Protein 3IDF (pdb70)

Radius of gyration: 21.39 Å; Cα contacts (8 Å, |Δi|>4): 504; chains: 2; bounding box: 45×53×60 Å

Structure (mmCIF, N/CA/C/O backbone):
data_3IDF
#
_entry.id   3IDF
#
_cell.length_a   89.768
_cell.length_b   89.768
_cell.length_c   127.286
_cell.angle_alpha   90.000
_cell.angle_beta   90.000
_cell.angle_gamma   120.000
#
_symmetry.space_group_name_H-M   'H 3'
#
loop_
_entity.id
_entity.type
_entity.pdbx_description
1 polymer 'USP-like protein'
2 non-polymer 'SULFATE ION'
3 water water
#
loop_
_atom_site.group_PDB
_atom_site.id
_atom_site.type_symbol
_atom_site.label_atom_id
_atom_site.label_alt_id
_atom_site.label_comp_id
_atom_site.label_asym_id
_atom_site.label_entity_id
_atom_site.label_seq_id
_atom_site.pdbx_PDB_ins_code
_atom_site.Cartn_x
_atom_site.Cartn_y
_atom_site.Cartn_z
_atom_site.occupancy
_atom_site.B_iso_or_equiv
_atom_site.auth_seq_id
_atom_site.auth_comp_id
_atom_site.auth_asym_id
_atom_site.auth_atom_id
_atom_site.pdbx_PDB_model_num
ATOM 1 N N . MET A 1 1 ? 12.009 27.651 60.199 1.00 20.65 1 MET A N 1
ATOM 2 C CA . MET A 1 1 ? 10.954 27.404 59.167 1.00 21.06 1 MET A CA 1
ATOM 3 C C . MET A 1 1 ? 9.636 26.928 59.786 1.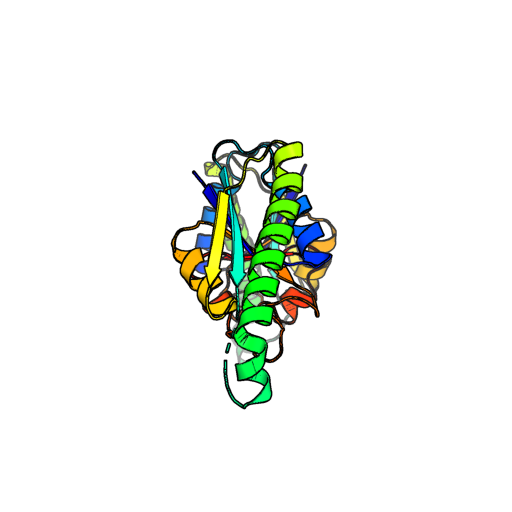00 20.62 1 MET A C 1
ATOM 4 O O . MET A 1 1 ? 9.607 25.944 60.531 1.00 21.01 1 MET A O 1
ATOM 9 N N . LYS A 1 2 ? 8.551 27.637 59.481 1.00 19.90 2 LYS A N 1
ATOM 10 C CA . LYS A 1 2 ? 7.217 27.213 59.902 1.00 19.57 2 LYS A CA 1
ATOM 11 C C . LYS A 1 2 ? 6.544 26.354 58.823 1.00 18.53 2 LYS A C 1
ATOM 12 O O . LYS A 1 2 ? 6.394 26.771 57.670 1.00 18.80 2 LYS A O 1
ATOM 18 N N . LYS A 1 3 ? 6.172 25.140 59.208 1.00 16.91 3 LYS A N 1
ATOM 19 C CA . LYS A 1 3 ? 5.716 24.131 58.257 1.00 16.24 3 LYS A CA 1
ATOM 20 C C . LYS A 1 3 ? 4.193 24.099 58.157 1.00 15.60 3 LYS A C 1
ATOM 21 O O . LYS A 1 3 ? 3.498 23.749 59.114 1.00 15.49 3 LYS A O 1
ATOM 27 N N . LEU A 1 4 ? 3.693 24.468 56.991 1.00 14.72 4 LEU A N 1
ATOM 28 C CA . LEU A 1 4 ? 2.268 24.421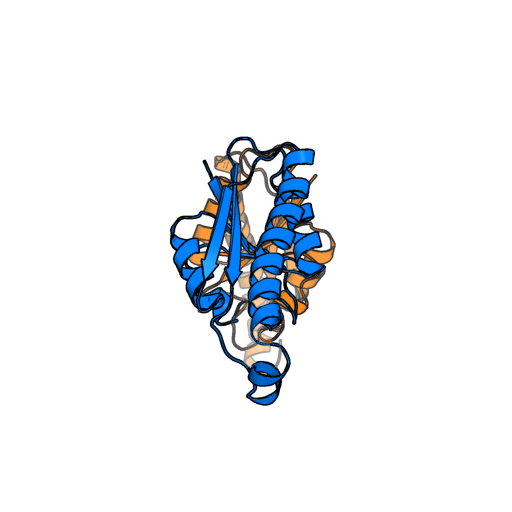 56.722 1.00 14.90 4 LEU A CA 1
ATOM 29 C C . LEU A 1 4 ? 1.874 23.124 56.036 1.00 14.01 4 LEU A C 1
ATOM 30 O O . LEU A 1 4 ? 2.520 22.690 55.074 1.00 13.55 4 LEU A O 1
ATOM 35 N N . LEU A 1 5 ? 0.811 22.509 56.545 1.00 13.54 5 LEU A N 1
ATOM 36 C CA . LEU A 1 5 ? 0.232 21.326 55.896 1.00 12.73 5 LEU A CA 1
ATOM 37 C C . LEU A 1 5 ? -1.178 21.643 55.412 1.00 11.88 5 LEU A C 1
ATOM 38 O O . LEU A 1 5 ? -2.030 22.045 56.204 1.00 12.23 5 LEU A O 1
ATOM 43 N N . PHE A 1 6 ? -1.419 21.442 54.121 1.00 9.85 6 PHE A N 1
ATOM 44 C CA . PHE A 1 6 ? -2.662 21.828 53.492 1.00 8.94 6 PHE A CA 1
ATOM 45 C C . PHE A 1 6 ? -3.290 20.569 52.882 1.00 8.60 6 PHE A C 1
ATOM 46 O O . PHE A 1 6 ? -2.767 19.994 51.921 1.00 7.96 6 PHE A O 1
ATOM 54 N N . ALA A 1 7 ? -4.399 20.121 53.466 1.00 8.41 7 ALA A N 1
ATOM 55 C CA . ALA A 1 7 ? -5.103 18.956 52.949 1.00 8.71 7 ALA A CA 1
ATOM 56 C C . ALA A 1 7 ? -5.967 19.381 51.765 1.00 9.56 7 ALA A C 1
ATOM 57 O O . ALA A 1 7 ? -6.877 20.195 51.908 1.00 9.45 7 ALA A O 1
ATOM 59 N N . ILE A 1 8 ? -5.659 18.841 50.595 1.00 9.79 8 ILE A N 1
ATOM 60 C CA . ILE A 1 8 ? -6.334 19.259 49.360 1.00 10.43 8 ILE A CA 1
ATOM 61 C C . ILE A 1 8 ? -7.445 18.284 48.969 1.00 10.94 8 ILE A C 1
ATOM 62 O O . ILE A 1 8 ? -7.324 17.078 49.166 1.00 10.31 8 ILE A O 1
ATOM 67 N N . ASP A 1 9 ? -8.549 18.832 48.479 1.00 11.64 9 ASP A N 1
ATOM 68 C CA . ASP A 1 9 ? -9.705 18.054 48.028 1.00 12.94 9 ASP A CA 1
ATOM 69 C C . ASP A 1 9 ? -10.195 18.704 46.737 1.00 12.94 9 ASP A C 1
ATOM 70 O O . ASP A 1 9 ? -9.731 19.781 46.346 1.00 13.01 9 ASP A O 1
ATOM 75 N N . ASP A 1 10 ? -11.161 18.062 46.104 1.00 12.67 10 ASP A N 1
ATOM 76 C CA . ASP A 1 10 ? -11.804 18.606 44.932 1.00 13.67 10 ASP A CA 1
ATOM 77 C C . ASP A 1 10 ? -13.040 19.449 45.300 1.00 13.57 10 ASP A C 1
ATOM 78 O O . ASP A 1 10 ? -14.147 19.151 44.868 1.00 13.83 10 ASP A O 1
ATOM 83 N N . THR A 1 11 ? -12.852 20.492 46.105 1.00 14.05 11 THR A N 1
ATOM 84 C CA . THR A 1 11 ? -13.978 21.331 46.548 1.00 14.57 11 THR A CA 1
ATOM 85 C C . THR A 1 11 ? -13.664 22.797 46.270 1.00 15.19 11 THR A C 1
ATOM 86 O O . THR A 1 11 ? -12.488 23.173 46.175 1.00 15.56 11 THR A O 1
ATOM 90 N N . GLU A 1 12 ? -14.700 23.628 46.147 1.00 15.57 12 GLU A N 1
ATOM 91 C CA . GLU A 1 12 ? -14.493 25.076 46.029 1.00 15.86 12 GLU A CA 1
ATOM 92 C C . GLU A 1 12 ? -13.933 25.633 47.331 1.00 16.13 12 GLU A C 1
ATOM 93 O O . GLU A 1 12 ? -13.127 26.564 47.311 1.00 16.85 12 GLU A O 1
ATOM 99 N N . ALA A 1 13 ? -14.325 25.038 48.457 1.00 15.68 13 ALA A N 1
ATOM 100 C CA . ALA A 1 13 ? -13.770 25.434 49.759 1.00 16.03 13 ALA A CA 1
ATOM 101 C C . ALA A 1 13 ? -12.241 25.296 49.815 1.00 15.68 13 ALA A C 1
ATOM 102 O O . ALA A 1 13 ? -11.535 26.142 50.402 1.00 15.63 13 ALA A O 1
ATOM 104 N N . CYS A 1 14 ? -11.727 24.220 49.214 1.00 15.92 14 CYS A N 1
ATOM 105 C CA . CYS A 1 14 ? -10.289 24.018 49.127 1.00 15.99 14 CYS A CA 1
ATOM 106 C C . CYS A 1 14 ? -9.647 25.072 48.220 1.00 15.42 14 CYS A C 1
ATOM 107 O O . CYS A 1 14 ? -8.573 25.567 48.528 1.00 15.08 14 CYS A O 1
ATOM 110 N N . GLU A 1 15 ? -10.304 25.419 47.110 1.00 15.05 15 GLU A N 1
ATOM 111 C CA . GLU A 1 15 ? -9.813 26.509 46.248 1.00 15.46 15 GLU A CA 1
ATOM 112 C C . GLU A 1 15 ? -9.691 27.819 47.040 1.00 15.63 15 GLU A C 1
ATOM 113 O O . GLU A 1 15 ? -8.676 28.509 46.946 1.00 15.66 15 GLU A O 1
ATOM 119 N N . ARG A 1 16 ? -10.703 28.119 47.859 1.00 15.61 16 ARG A N 1
ATOM 120 C CA . ARG A 1 16 ? -10.684 29.301 48.740 1.00 16.01 16 ARG A CA 1
ATOM 121 C C . ARG A 1 16 ? -9.571 29.241 49.776 1.00 15.56 16 ARG A C 1
ATOM 122 O O . ARG A 1 16 ? -8.897 30.232 50.020 1.00 15.30 16 ARG A O 1
ATOM 130 N N . ALA A 1 17 ? -9.385 28.070 50.379 1.00 15.92 17 ALA A N 1
ATOM 131 C CA . ALA A 1 17 ? -8.282 27.846 51.298 1.00 15.82 17 ALA A CA 1
ATOM 132 C C . ALA A 1 17 ? -6.900 28.091 50.665 1.00 15.98 17 ALA A C 1
ATOM 133 O O . ALA A 1 17 ? -6.025 28.714 51.299 1.00 15.85 17 ALA A O 1
ATOM 135 N N . ALA A 1 18 ? -6.695 27.607 49.436 1.00 15.39 18 ALA A N 1
ATOM 136 C CA . ALA A 1 18 ? -5.418 27.813 48.742 1.00 15.17 18 ALA A CA 1
ATOM 137 C C . ALA A 1 18 ? -5.097 29.312 48.556 1.00 15.02 18 ALA A C 1
ATOM 138 O O . ALA A 1 18 ? -3.964 29.755 48.790 1.00 14.79 18 ALA A O 1
ATOM 140 N N . GLN A 1 19 ? -6.097 30.074 48.128 1.00 14.90 19 GLN A N 1
ATOM 141 C CA . GLN A 1 19 ? -5.944 31.517 47.914 1.00 14.82 19 GLN A CA 1
ATOM 142 C C . GLN A 1 19 ? -5.719 32.219 49.269 1.00 14.96 19 GLN A C 1
ATOM 143 O O . GLN A 1 19 ? -4.910 33.139 49.384 1.00 15.74 19 GLN A O 1
ATOM 149 N N . TYR A 1 20 ? -6.413 31.762 50.300 1.00 14.13 20 TYR A N 1
ATOM 150 C CA . TYR A 1 20 ? -6.258 32.343 51.630 1.00 13.43 20 TYR A CA 1
ATOM 151 C C . TYR A 1 20 ? -4.842 32.132 52.162 1.00 13.13 20 TYR A C 1
ATOM 152 O O . TYR A 1 20 ? -4.266 33.032 52.808 1.00 12.29 20 TYR A O 1
ATOM 161 N N . ILE A 1 21 ? -4.292 30.939 51.909 1.00 11.49 21 ILE A N 1
ATOM 162 C CA . ILE A 1 21 ? -2.916 30.647 52.279 1.00 10.64 21 ILE A CA 1
ATOM 163 C C . ILE A 1 21 ? -1.977 31.638 51.628 1.00 10.88 21 ILE A C 1
ATOM 164 O O . ILE A 1 21 ? -1.096 32.178 52.292 1.00 10.59 21 ILE A O 1
ATOM 169 N N . LEU A 1 22 ? -2.172 31.882 50.328 1.00 11.25 22 LEU A N 1
ATOM 170 C CA . LEU A 1 22 ? -1.369 32.854 49.600 1.00 12.10 22 LEU A CA 1
ATOM 171 C C . LEU A 1 22 ? -1.494 34.244 50.215 1.00 12.27 22 LEU A C 1
ATOM 172 O O . LEU A 1 22 ? -0.497 34.926 50.397 1.00 12.49 22 LEU A O 1
ATOM 177 N N . ASP A 1 23 ? -2.726 34.652 50.521 1.00 12.62 23 ASP A N 1
ATOM 178 C CA . ASP A 1 23 ? -3.014 35.985 51.072 1.00 12.99 23 ASP A CA 1
ATOM 179 C C . ASP A 1 23 ? -2.392 36.181 52.452 1.00 12.96 23 ASP A C 1
ATOM 180 O O . ASP A 1 23 ? -1.889 37.261 52.768 1.00 12.64 23 ASP A O 1
ATOM 185 N N . MET A 1 24 ? -2.407 35.129 53.264 1.00 12.60 24 MET A N 1
ATOM 186 C CA . MET A 1 24 ? -1.943 35.238 54.651 1.00 12.95 24 MET A CA 1
ATOM 187 C C . MET A 1 24 ? -0.465 34.875 54.849 1.00 13.12 24 MET A C 1
ATOM 188 O O . MET A 1 24 ? 0.213 35.444 55.712 1.00 13.17 24 MET A O 1
ATOM 193 N N . PHE A 1 25 ? 0.040 33.941 54.054 1.00 12.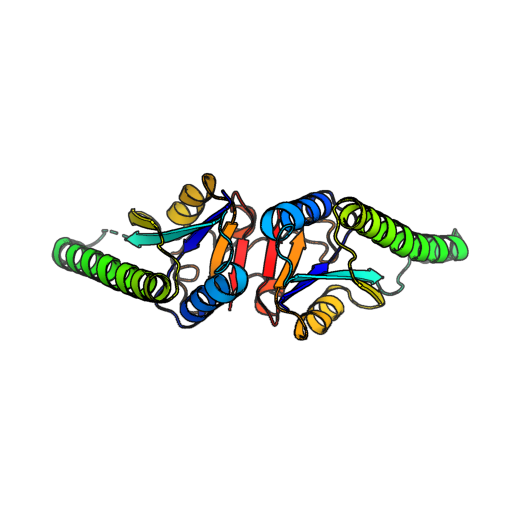69 25 PHE A N 1
ATOM 194 C CA . PHE A 1 25 ? 1.406 33.478 54.239 1.00 12.61 25 PHE A CA 1
ATOM 195 C C . PHE A 1 25 ? 2.294 33.634 52.996 1.00 13.15 25 PHE A C 1
ATOM 196 O O . PHE A 1 25 ? 3.481 33.304 53.041 1.00 13.24 25 PHE A O 1
ATOM 204 N N . GLY A 1 26 ? 1.725 34.142 51.906 1.00 13.22 26 GLY A N 1
ATOM 205 C CA . GLY A 1 26 ? 2.418 34.211 50.620 1.00 14.18 26 GLY A CA 1
ATOM 206 C C . GLY A 1 26 ? 3.739 34.962 50.606 1.00 14.90 26 GLY A C 1
ATOM 207 O O . GLY A 1 26 ? 4.691 34.527 49.947 1.00 15.38 26 GLY A O 1
ATOM 208 N N . LYS A 1 27 ? 3.802 36.080 51.331 1.00 15.03 27 LYS A N 1
ATOM 209 C CA . LYS A 1 27 ? 5.003 36.928 51.366 1.00 15.48 27 LYS A CA 1
ATOM 210 C C . LYS A 1 27 ? 6.024 36.468 52.420 1.00 15.65 27 LYS A C 1
ATOM 211 O O . LYS A 1 27 ? 7.091 37.063 52.566 1.00 15.55 27 LYS A O 1
ATOM 213 N N . ASP A 1 28 ? 5.697 35.392 53.132 1.00 16.03 28 ASP A N 1
ATOM 214 C CA . ASP A 1 28 ? 6.528 34.904 54.227 1.00 16.26 28 ASP A CA 1
ATOM 215 C C . ASP A 1 28 ? 7.605 33.937 53.730 1.00 16.40 28 ASP A C 1
ATOM 216 O O . ASP A 1 28 ? 7.293 32.840 53.269 1.00 16.51 28 ASP A O 1
ATOM 221 N N . ALA A 1 29 ? 8.868 34.347 53.843 1.00 16.51 29 ALA A N 1
ATOM 222 C CA . ALA A 1 29 ? 9.997 33.542 53.359 1.00 16.67 29 ALA A CA 1
ATOM 223 C C . ALA A 1 29 ? 10.458 32.459 54.353 1.00 16.78 29 ALA A C 1
ATOM 224 O O . ALA A 1 29 ? 11.344 31.660 54.039 1.00 17.15 29 ALA A O 1
ATOM 226 N N . ASP A 1 30 ? 9.854 32.438 55.542 1.00 16.49 30 ASP A N 1
ATOM 227 C CA . ASP A 1 30 ? 10.141 31.402 56.536 1.00 16.13 30 ASP A CA 1
ATOM 228 C C . ASP A 1 30 ? 9.062 30.309 56.620 1.00 15.78 30 ASP A C 1
ATOM 229 O O . ASP A 1 30 ? 9.001 29.568 57.610 1.00 16.07 30 ASP A O 1
ATOM 234 N N . CYS A 1 31 ? 8.218 30.223 55.590 1.00 14.80 31 CYS A N 1
ATOM 235 C CA . CYS A 1 31 ? 7.177 29.192 55.495 1.00 14.36 31 CYS A CA 1
ATOM 236 C C . CYS A 1 31 ? 7.544 28.128 54.470 1.00 12.88 31 CYS A C 1
ATOM 237 O O . CYS A 1 31 ? 8.024 28.455 53.389 1.00 12.15 31 CYS A O 1
ATOM 240 N N . THR A 1 32 ? 7.310 26.864 54.815 1.00 11.61 32 THR A N 1
ATOM 241 C CA . THR A 1 32 ? 7.216 25.809 53.805 1.00 10.93 32 THR A CA 1
ATOM 242 C C . THR A 1 32 ? 5.776 25.325 53.749 1.00 11.09 32 THR A C 1
ATOM 243 O O . THR A 1 32 ? 5.079 25.282 54.762 1.00 9.73 32 THR A O 1
ATOM 247 N N . LEU A 1 33 ? 5.351 24.956 52.547 1.00 11.95 33 LEU A N 1
ATOM 248 C CA . LEU A 1 33 ? 4.005 24.459 52.298 1.00 13.10 33 LEU A CA 1
ATOM 249 C C . LEU A 1 33 ? 4.106 23.021 51.800 1.00 13.92 33 LEU A C 1
ATOM 250 O O . LEU A 1 33 ? 4.900 22.721 50.896 1.00 14.18 33 LEU A O 1
ATOM 255 N N . THR A 1 34 ? 3.330 22.139 52.424 1.00 14.28 34 THR A N 1
ATOM 256 C CA . THR A 1 34 ? 3.218 20.759 51.977 1.00 14.73 34 THR A CA 1
ATOM 257 C C . THR A 1 34 ? 1.748 20.496 51.668 1.00 14.88 34 THR A C 1
ATOM 258 O O . THR A 1 34 ? 0.883 20.839 52.465 1.00 14.82 34 THR A O 1
ATOM 262 N N . LEU A 1 35 ? 1.472 19.928 50.498 1.00 14.66 35 LEU A N 1
ATOM 263 C CA . LEU A 1 35 ? 0.107 19.535 50.146 1.00 14.93 35 LEU A CA 1
ATOM 264 C C . LEU A 1 35 ? -0.071 18.050 50.444 1.00 15.45 35 LEU A C 1
ATOM 265 O O . LEU A 1 35 ? 0.814 17.248 50.125 1.00 16.43 35 LEU A O 1
ATOM 270 N N . ILE A 1 36 ? -1.199 17.668 51.047 1.00 15.04 36 ILE A N 1
ATOM 271 C CA . ILE A 1 36 ? -1.473 16.237 51.234 1.00 14.70 36 ILE A CA 1
ATOM 272 C C . ILE A 1 36 ? -2.795 15.807 50.597 1.00 14.66 36 ILE A C 1
ATOM 273 O O . ILE A 1 36 ? -3.824 16.458 50.772 1.00 15.09 36 ILE A O 1
ATOM 278 N N . HIS A 1 37 ? -2.759 14.704 49.861 1.00 14.29 37 HIS A N 1
ATOM 279 C CA . HIS A 1 37 ? -3.980 14.070 49.379 1.00 14.79 37 HIS A CA 1
ATOM 280 C C . HIS A 1 37 ? -3.951 12.608 49.802 1.00 14.62 37 HIS A C 1
ATOM 281 O O . HIS A 1 37 ? -2.925 11.943 49.649 1.00 13.57 37 HIS A O 1
ATOM 288 N N . VAL A 1 38 ? -5.076 12.116 50.328 1.00 14.44 38 VAL A N 1
ATOM 289 C CA . VAL A 1 38 ? -5.191 10.715 50.730 1.00 14.63 38 VAL A CA 1
ATOM 290 C C . VAL A 1 38 ? -6.222 10.008 49.865 1.00 15.06 38 VAL A C 1
ATOM 291 O O . VAL A 1 38 ? -7.396 10.385 49.847 1.00 15.18 38 VAL A O 1
ATOM 295 N N . LYS A 1 39 ? -5.765 8.994 49.135 1.00 14.68 39 LYS A N 1
ATOM 296 C CA . LYS A 1 39 ? -6.646 8.130 48.365 1.00 14.73 39 LYS A CA 1
ATOM 297 C C . LYS A 1 39 ? -7.349 7.153 49.319 1.00 14.44 39 LYS A C 1
ATOM 298 O O . LYS A 1 39 ? -6.690 6.474 50.115 1.00 13.39 39 LYS A O 1
ATOM 304 N N . PRO A 1 40 ? -8.693 7.106 49.267 1.00 14.62 40 PRO A N 1
ATOM 305 C CA . PRO A 1 40 ? -9.448 6.211 50.153 1.00 14.75 40 PRO A CA 1
ATOM 306 C C . PRO A 1 40 ? -9.209 4.730 49.830 1.00 14.94 40 PRO A C 1
ATOM 307 O O . PRO A 1 40 ? -8.778 4.398 48.724 1.00 14.05 40 PRO A O 1
ATOM 311 N N . GLU A 1 41 ? -9.464 3.855 50.801 1.00 15.01 41 GLU A N 1
ATOM 312 C CA . GLU A 1 41 ? -9.304 2.415 50.587 1.00 15.49 41 GLU A CA 1
ATOM 313 C C . GLU A 1 41 ? -10.406 1.865 49.695 1.00 15.04 41 GLU A C 1
ATOM 314 O O . GLU A 1 41 ? -11.511 2.413 49.640 1.00 14.51 41 GLU A O 1
ATOM 320 N N . PHE A 1 42 ? -10.075 0.790 48.989 1.00 14.74 42 PHE A N 1
ATOM 321 C CA . PHE A 1 42 ? -10.962 0.170 48.013 1.00 15.01 42 PHE A CA 1
ATOM 322 C C . PHE A 1 42 ? -12.253 -0.350 48.661 1.00 14.85 42 PHE A C 1
ATOM 323 O O . PHE A 1 42 ? -12.205 -1.201 49.558 1.00 14.24 42 PHE A O 1
ATOM 331 N N . MET A 1 43 ? -13.391 0.176 48.202 1.00 14.68 43 MET A N 1
ATOM 332 C CA . MET A 1 43 ? -14.704 -0.453 48.405 1.00 14.63 43 MET A CA 1
ATOM 333 C C . MET A 1 43 ? -15.593 -0.123 47.204 1.00 14.46 43 MET A C 1
ATOM 334 O O . MET A 1 43 ? -15.714 1.041 46.830 1.00 14.86 43 MET A O 1
ATOM 339 N N . LEU A 1 44 ? -16.191 -1.151 46.604 1.00 14.14 44 LEU A N 1
ATOM 340 C CA . LEU A 1 44 ? -17.095 -1.006 45.460 1.00 14.20 44 LEU A CA 1
ATOM 341 C C . LEU A 1 44 ? -18.327 -1.880 45.628 1.00 14.07 44 LEU A C 1
ATOM 342 O O . LEU A 1 44 ? -18.291 -2.862 46.359 1.00 13.61 44 LEU A O 1
ATOM 347 N N . TYR A 1 45 ? -19.412 -1.521 44.946 1.00 13.70 45 TYR A N 1
ATOM 348 C CA . TYR A 1 45 ? -20.512 -2.452 44.728 1.00 14.22 45 TYR A CA 1
ATOM 349 C C . TYR A 1 45 ? -20.099 -3.533 43.723 1.00 14.70 45 TYR A C 1
ATOM 350 O O . TYR A 1 45 ? -19.276 -3.282 42.832 1.00 14.90 45 TYR A O 1
ATOM 359 N N . GLY A 1 46 ? -20.676 -4.727 43.860 1.00 14.98 46 GLY A N 1
ATOM 360 C CA . GLY A 1 46 ? -20.462 -5.815 42.908 1.00 15.22 46 GLY A CA 1
ATOM 361 C C . GLY A 1 46 ? -20.820 -5.464 41.465 1.00 15.98 46 GLY A C 1
ATOM 362 O O . GLY A 1 46 ? -20.144 -5.906 40.525 1.00 15.34 46 GLY A O 1
ATOM 363 N N . GLU A 1 47 ? -21.879 -4.671 41.291 1.00 16.46 47 GLU A N 1
ATOM 364 C CA . GLU A 1 47 ? -22.306 -4.239 39.960 1.00 17.63 47 GLU A CA 1
ATOM 365 C C . GLU A 1 47 ? -21.210 -3.411 39.281 1.00 17.66 47 GLU A C 1
ATOM 366 O O . GLU A 1 47 ? -20.972 -3.557 38.077 1.00 18.08 47 GLU A O 1
ATOM 372 N N . ALA A 1 48 ? -20.542 -2.560 40.063 1.00 17.78 48 ALA A N 1
ATOM 373 C CA . ALA A 1 48 ? -19.443 -1.729 39.561 1.00 17.91 48 ALA A CA 1
ATOM 374 C C . ALA A 1 48 ? -18.176 -2.548 39.305 1.00 17.95 48 ALA A C 1
ATOM 375 O O . ALA A 1 48 ? -17.437 -2.271 38.354 1.00 17.66 48 ALA A O 1
ATOM 377 N N . VAL A 1 49 ? -17.926 -3.549 40.152 1.00 18.04 49 VAL A N 1
ATOM 378 C CA . VAL A 1 49 ? -16.800 -4.472 39.947 1.00 18.27 49 VAL A CA 1
ATOM 379 C C . VAL A 1 49 ? -16.881 -5.154 38.564 1.00 18.18 49 VAL A C 1
ATOM 380 O O . VAL A 1 49 ? -15.881 -5.258 37.851 1.00 17.89 49 VAL A O 1
ATOM 384 N N . LEU A 1 50 ? -18.087 -5.576 38.192 1.00 18.48 50 LEU A N 1
ATOM 385 C CA . LEU A 1 50 ? -18.354 -6.202 36.892 1.00 18.51 50 LEU A CA 1
ATOM 386 C C . LEU A 1 50 ? -18.355 -5.214 35.732 1.00 18.80 50 LEU A C 1
ATOM 387 O O . LEU A 1 50 ? -17.841 -5.522 34.653 1.00 19.19 50 LEU A O 1
ATOM 392 N N . ALA A 1 51 ? -18.955 -4.044 35.947 1.00 18.71 51 ALA A N 1
ATOM 393 C CA . ALA A 1 51 ? -19.140 -3.074 34.866 1.00 18.82 51 ALA A CA 1
ATOM 394 C C . ALA A 1 51 ? -17.867 -2.312 34.499 1.00 18.66 51 ALA A C 1
ATOM 395 O O . ALA A 1 51 ? -17.675 -1.980 33.326 1.00 18.81 51 ALA A O 1
ATOM 397 N N . ALA A 1 52 ? -16.999 -2.048 35.481 1.00 18.15 52 ALA A N 1
ATOM 398 C CA . ALA A 1 52 ? -15.929 -1.058 35.286 1.00 17.77 52 ALA A CA 1
ATOM 399 C C . ALA A 1 52 ? -14.632 -1.222 36.115 1.00 17.28 52 ALA A C 1
ATOM 400 O O . ALA A 1 52 ? -13.872 -0.256 36.270 1.00 16.90 52 ALA A O 1
ATOM 402 N N . TYR A 1 53 ? -14.360 -2.432 36.604 1.00 16.64 53 TYR A N 1
ATOM 403 C CA . TYR A 1 53 ? -13.195 -2.693 37.471 1.00 16.14 53 TYR A CA 1
ATOM 404 C C . TYR A 1 53 ? -11.893 -1.968 37.086 1.00 16.22 53 TYR A C 1
ATOM 405 O O . TYR A 1 53 ? -11.286 -1.296 37.923 1.00 15.84 53 TYR A O 1
ATOM 414 N N . ASP A 1 54 ? -11.462 -2.128 35.835 1.00 16.19 54 ASP A N 1
ATOM 415 C CA . ASP A 1 54 ? -10.197 -1.557 35.377 1.00 16.54 54 ASP A CA 1
ATOM 416 C C . ASP A 1 54 ? -10.210 -0.027 35.404 1.00 16.57 54 ASP A C 1
ATOM 417 O O . ASP A 1 54 ? -9.251 0.593 35.864 1.00 16.56 54 ASP A O 1
ATOM 422 N N . GLU A 1 55 ? -11.308 0.569 34.939 1.00 16.54 55 GLU A N 1
ATOM 423 C CA . GLU A 1 55 ? -11.386 2.023 34.779 1.00 16.75 55 GLU A CA 1
ATOM 424 C C . GLU A 1 55 ? -11.720 2.811 36.055 1.00 16.76 55 GLU A C 1
ATOM 425 O O . GLU A 1 55 ? -11.469 4.016 36.109 1.00 16.78 55 GLU A O 1
ATOM 431 N N . ILE A 1 56 ? -12.264 2.152 37.080 1.00 16.57 56 ILE A N 1
ATOM 432 C CA . ILE A 1 56 ? -12.457 2.833 38.372 1.00 16.48 56 ILE A CA 1
ATOM 433 C C . ILE A 1 56 ? -11.117 2.970 39.120 1.00 16.33 56 ILE A C 1
ATOM 434 O O . ILE A 1 56 ? -10.838 4.015 39.716 1.00 16.07 56 ILE A O 1
ATOM 439 N N . GLU A 1 57 ? -10.283 1.931 39.054 1.00 16.12 57 GLU A N 1
ATOM 440 C CA . GLU A 1 57 ? -8.930 1.984 39.616 1.00 16.14 57 GLU A CA 1
ATOM 441 C C . GLU A 1 57 ? -8.060 3.019 38.898 1.00 16.17 57 GLU A C 1
ATOM 442 O O . GLU A 1 57 ? -7.270 3.726 39.527 1.00 16.18 57 GLU A O 1
ATOM 444 N N . MET A 1 58 ? -8.212 3.095 37.577 1.00 16.23 58 MET A N 1
ATOM 445 C CA . MET A 1 58 ? -7.475 4.042 36.751 1.00 16.51 58 MET A CA 1
ATOM 446 C C . MET A 1 58 ? -7.910 5.474 37.065 1.00 16.29 58 MET A C 1
ATOM 447 O O . MET A 1 58 ? -7.072 6.362 37.233 1.00 15.80 58 MET A O 1
ATOM 452 N N . LYS A 1 59 ? -9.225 5.674 37.153 1.00 16.39 59 LYS A N 1
ATOM 453 C CA . LYS A 1 59 ? -9.819 6.969 37.459 1.00 16.65 59 LYS A CA 1
ATOM 454 C C . LYS A 1 59 ? -9.398 7.450 38.845 1.00 17.17 59 LYS A C 1
ATOM 455 O O . LYS A 1 59 ? -9.207 8.649 39.050 1.00 16.44 59 LYS A O 1
ATOM 457 N N . GLU A 1 60 ? -9.221 6.516 39.780 1.00 17.23 60 GLU A N 1
ATOM 458 C CA . GLU A 1 60 ? -8.811 6.877 41.132 1.00 18.13 60 GLU A CA 1
ATOM 459 C C . GLU A 1 60 ? -7.365 7.388 41.211 1.00 18.23 60 GLU A C 1
ATOM 460 O O . GLU A 1 60 ? -7.087 8.325 41.950 1.00 17.81 60 GLU A O 1
ATOM 466 N N . GLU A 1 61 ? -6.457 6.789 40.440 1.00 18.32 61 GLU A N 1
ATOM 467 C CA . GLU A 1 61 ? -5.092 7.315 40.311 1.00 18.70 61 GLU A CA 1
ATOM 468 C C . GLU A 1 61 ? -5.065 8.664 39.570 1.00 18.65 61 GLU A C 1
ATOM 469 O O . GLU A 1 61 ? -4.265 9.557 39.885 1.00 18.23 61 GLU A O 1
ATOM 475 N N . GLU A 1 62 ? -5.945 8.815 38.587 1.00 18.53 62 GLU A N 1
ATOM 476 C CA . GLU A 1 62 ? -6.014 10.075 37.837 1.00 18.91 62 GLU A CA 1
ATOM 477 C C . GLU A 1 62 ? -6.486 11.244 38.732 1.00 18.52 62 GLU A C 1
ATOM 478 O O . GLU A 1 62 ? -6.010 12.370 38.589 1.00 18.85 62 GLU A O 1
ATOM 484 N N . LYS A 1 63 ? -7.399 10.966 39.659 1.00 18.15 63 LYS A N 1
ATOM 485 C CA . LYS A 1 63 ? -7.859 11.971 40.621 1.00 17.87 63 LYS A CA 1
ATOM 486 C C . LYS A 1 63 ? -6.703 12.541 41.436 1.00 17.11 63 LYS A C 1
ATOM 487 O O . LYS A 1 63 ? -6.594 13.761 41.613 1.00 15.54 63 LYS A O 1
ATOM 493 N N . ALA A 1 64 ? -5.856 11.647 41.943 1.00 16.59 64 ALA A N 1
ATOM 494 C CA . ALA A 1 64 ? -4.678 12.052 42.699 1.00 16.60 64 ALA A CA 1
ATOM 495 C C . ALA A 1 64 ? -3.740 12.914 41.853 1.00 16.51 64 ALA A C 1
ATOM 496 O O . ALA A 1 64 ? -3.274 13.952 42.307 1.00 17.18 64 ALA A O 1
ATOM 498 N N . LYS A 1 65 ? -3.469 12.493 40.622 1.00 16.79 65 LYS A N 1
ATOM 499 C CA . LYS A 1 65 ? -2.618 13.258 39.718 1.00 16.32 65 LYS A CA 1
ATOM 500 C C . LYS A 1 65 ? -3.222 14.637 39.427 1.00 16.33 65 LYS A C 1
ATOM 501 O O . LYS A 1 65 ? -2.559 15.668 39.614 1.00 15.72 65 LYS A O 1
ATOM 507 N N . LEU A 1 66 ? -4.480 14.654 38.987 1.00 16.25 66 LEU A N 1
ATOM 508 C CA . LEU A 1 66 ? -5.135 15.906 38.596 1.00 16.01 66 LEU A CA 1
ATOM 509 C C . LEU A 1 66 ? -5.236 16.895 39.749 1.00 16.21 66 LEU A C 1
ATOM 510 O O . LEU A 1 66 ? -5.022 18.086 39.553 1.00 16.25 66 LEU A O 1
ATOM 515 N N . LEU A 1 67 ? -5.539 16.408 40.955 1.00 15.95 67 LEU A N 1
ATOM 516 C CA . LEU A 1 67 ? -5.621 17.287 42.113 1.00 16.49 67 LEU A CA 1
ATOM 517 C C . LEU A 1 67 ? -4.273 17.906 42.497 1.00 16.24 67 LEU A C 1
ATOM 518 O O . LEU A 1 67 ? -4.193 19.107 42.772 1.00 15.74 67 LEU A O 1
ATOM 523 N N . THR A 1 68 ? -3.237 17.069 42.558 1.00 16.17 68 THR A N 1
ATOM 524 C CA . THR A 1 68 ? -1.916 17.534 42.970 1.00 16.16 68 THR A CA 1
ATOM 525 C C . THR A 1 68 ? -1.315 18.447 41.914 1.00 15.75 68 THR A C 1
ATOM 526 O O . THR A 1 68 ? -0.600 19.384 42.262 1.00 15.66 68 THR A O 1
ATOM 530 N N . GLN A 1 69 ? -1.616 18.192 40.634 1.00 15.72 69 GLN A N 1
ATOM 531 C CA . GLN A 1 69 ? -1.146 19.060 39.562 1.00 15.18 69 GLN A CA 1
ATOM 532 C C . GLN A 1 69 ? -1.858 20.410 39.627 1.00 14.60 69 GLN A C 1
ATOM 533 O O . GLN A 1 69 ? -1.210 21.451 39.523 1.00 14.80 69 GLN A O 1
ATOM 539 N N . LYS A 1 70 ? -3.174 20.390 39.823 1.00 13.77 70 LYS A N 1
ATOM 540 C CA . LYS A 1 70 ? -3.935 21.634 39.963 1.00 14.05 70 LYS A CA 1
ATOM 541 C C . LYS A 1 70 ? -3.362 22.555 41.054 1.00 13.42 70 LYS A C 1
ATOM 542 O O . LYS A 1 70 ? -3.112 23.736 40.819 1.00 12.09 70 LYS A O 1
ATOM 548 N N . PHE A 1 71 ? -3.166 22.014 42.253 1.00 13.12 71 PHE A N 1
ATOM 549 C CA . PHE A 1 71 ? -2.677 22.850 43.351 1.00 13.14 71 PHE A CA 1
ATOM 550 C C . PHE A 1 71 ? -1.186 23.160 43.265 1.00 13.90 71 PHE A C 1
ATOM 551 O O . PHE A 1 71 ? -0.769 24.238 43.678 1.00 14.82 71 PHE A O 1
ATOM 559 N N . SER A 1 72 ? -0.402 22.270 42.666 1.00 13.99 72 SER A N 1
ATOM 560 C CA . SER A 1 72 ? 1.004 22.567 42.414 1.00 14.90 72 SER A CA 1
ATOM 561 C C . SER A 1 72 ? 1.155 23.723 41.441 1.00 15.16 72 SER A C 1
ATOM 562 O O . SER A 1 72 ? 2.019 24.573 41.621 1.00 15.79 72 SER A O 1
ATOM 565 N N . THR A 1 73 ? 0.322 23.746 40.402 1.00 15.30 73 THR A N 1
ATOM 566 C CA . THR A 1 73 ? 0.315 24.850 39.461 1.00 15.10 73 THR A CA 1
ATOM 567 C C . THR A 1 73 ? -0.085 26.144 40.154 1.00 15.41 73 THR A C 1
ATOM 568 O O . THR A 1 73 ? 0.571 27.179 39.980 1.00 14.85 73 THR A O 1
ATOM 572 N N . PHE A 1 74 ? -1.164 26.076 40.933 1.00 15.41 74 PHE A N 1
ATOM 573 C CA . PHE A 1 74 ? -1.692 27.257 41.607 1.00 15.57 74 PHE A CA 1
ATOM 574 C C . PHE A 1 74 ? -0.603 27.974 42.406 1.00 15.23 74 PHE A C 1
ATOM 575 O O . PHE A 1 74 ? -0.456 29.192 42.316 1.00 14.82 74 PHE A O 1
ATOM 583 N N . PHE A 1 75 ? 0.172 27.211 43.165 1.00 14.81 75 PHE A N 1
ATOM 584 C CA . PHE A 1 75 ? 1.167 27.794 44.050 1.00 14.70 75 PHE A CA 1
ATOM 585 C C . PHE A 1 75 ? 2.460 28.171 43.325 1.00 15.06 75 PHE A C 1
ATOM 586 O O . PHE A 1 75 ? 3.001 29.248 43.569 1.00 14.78 75 PHE A O 1
ATOM 594 N N . THR A 1 76 ? 2.944 27.300 42.441 1.00 14.78 76 THR A N 1
ATOM 595 C CA . THR A 1 76 ? 4.186 27.576 41.707 1.00 15.48 76 THR A CA 1
ATOM 596 C C . THR A 1 76 ? 4.108 28.859 40.868 1.00 15.50 76 THR A C 1
ATOM 597 O O . THR A 1 76 ? 5.073 29.611 40.815 1.00 15.48 76 THR A O 1
ATOM 601 N N . GLU A 1 77 ? 2.957 29.111 40.249 1.00 16.02 77 GLU A N 1
ATOM 602 C CA . GLU A 1 77 ? 2.750 30.324 39.445 1.00 16.94 77 GLU A CA 1
ATOM 603 C C . GLU A 1 77 ? 2.753 31.583 40.311 1.00 17.05 77 GLU A C 1
ATOM 604 O O . GLU A 1 77 ? 2.948 32.682 39.812 1.00 16.76 77 GLU A O 1
ATOM 610 N N . LYS A 1 78 ? 2.546 31.404 41.612 1.00 17.40 78 LYS A N 1
ATOM 611 C CA . LYS A 1 78 ? 2.581 32.514 42.558 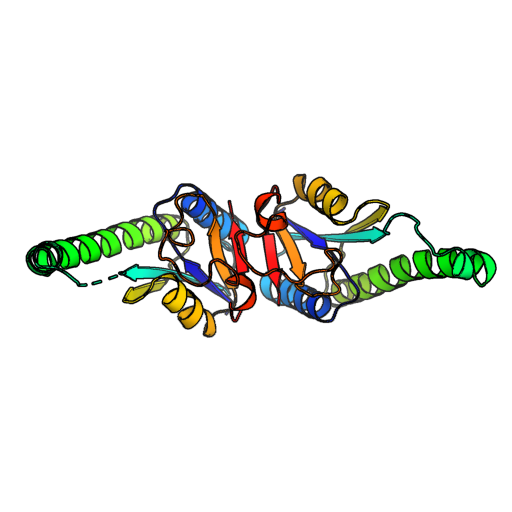1.00 17.65 78 LYS A CA 1
ATOM 612 C C . LYS A 1 78 ? 3.848 32.486 43.434 1.00 17.75 78 LYS A C 1
ATOM 613 O O . LYS A 1 78 ? 3.907 33.124 44.479 1.00 17.91 78 LYS A O 1
ATOM 615 N N . GLY A 1 79 ? 4.866 31.754 42.982 1.00 18.04 79 GLY A N 1
ATOM 616 C CA . GLY A 1 79 ? 6.203 31.810 43.590 1.00 18.23 79 GLY A CA 1
ATOM 617 C C . GLY A 1 79 ? 6.478 30.851 44.738 1.00 18.52 79 GLY A C 1
ATOM 618 O O . GLY A 1 79 ? 7.519 30.959 45.385 1.00 18.85 79 GLY A O 1
ATOM 619 N N . ILE A 1 80 ? 5.554 29.919 44.993 1.00 18.52 80 ILE A N 1
ATOM 620 C CA . ILE A 1 80 ? 5.694 28.912 46.063 1.00 18.06 80 ILE A CA 1
ATOM 621 C C . ILE A 1 80 ? 5.829 27.503 45.468 1.00 17.88 80 ILE A C 1
ATOM 622 O O . ILE A 1 80 ? 4.926 27.035 44.767 1.00 18.01 80 ILE A O 1
ATOM 627 N N . ASN A 1 81 ? 6.953 26.838 45.737 1.00 17.21 81 ASN A N 1
ATOM 628 C CA . ASN A 1 81 ? 7.167 25.462 45.282 1.00 17.12 81 ASN A CA 1
ATOM 629 C C . ASN A 1 81 ? 6.839 24.483 46.431 1.00 17.02 81 ASN A C 1
ATOM 630 O O . ASN A 1 81 ? 7.684 24.228 47.295 1.00 17.52 81 ASN A O 1
ATOM 635 N N . PRO A 1 82 ? 5.598 23.963 46.464 1.00 16.66 82 PRO A N 1
ATOM 636 C CA . PRO A 1 82 ? 5.173 23.139 47.597 1.00 16.41 82 PRO A CA 1
ATOM 637 C C . PRO A 1 82 ? 5.731 21.704 47.557 1.00 15.94 82 PRO A C 1
ATOM 638 O O . PRO A 1 82 ? 6.014 21.173 46.481 1.00 15.61 82 PRO A O 1
ATOM 642 N N . PHE A 1 83 ? 5.876 21.091 48.727 1.00 15.56 83 PHE A N 1
ATOM 643 C CA . PHE A 1 83 ? 6.072 19.652 48.801 1.00 15.04 83 PHE A CA 1
ATOM 644 C C . PHE A 1 83 ? 4.713 19.015 48.626 1.00 14.60 83 PHE A C 1
ATOM 645 O O . PHE A 1 83 ? 3.690 19.625 48.970 1.00 14.24 83 PHE A O 1
ATOM 653 N N . VAL A 1 84 ? 4.694 17.807 48.072 1.00 14.22 84 VAL A N 1
ATOM 654 C CA . VAL A 1 84 ? 3.429 17.119 47.783 1.00 14.64 84 VAL A CA 1
ATOM 655 C C . VAL A 1 84 ? 3.509 15.711 48.333 1.00 14.38 84 VAL A C 1
ATOM 656 O O . VAL A 1 84 ? 4.453 14.979 48.029 1.00 13.37 84 VAL A O 1
ATOM 660 N N . VAL A 1 85 ? 2.523 15.349 49.158 1.00 14.44 85 VAL A N 1
ATOM 661 C CA . VAL A 1 85 ? 2.453 14.012 49.757 1.00 15.01 85 VAL A CA 1
ATOM 662 C C . VAL A 1 85 ? 1.151 13.347 49.346 1.00 15.36 85 VAL A C 1
ATOM 663 O O . VAL A 1 85 ? 0.065 13.938 49.468 1.00 13.96 85 VAL A O 1
ATOM 667 N N . ILE A 1 86 ? 1.263 12.117 48.844 1.00 15.40 86 ILE A N 1
ATOM 668 C CA . ILE A 1 86 ? 0.085 11.332 48.521 1.00 15.75 86 ILE A CA 1
ATOM 669 C C . ILE A 1 86 ? 0.145 10.072 49.383 1.00 16.45 86 ILE A C 1
ATOM 670 O O . ILE A 1 86 ? 1.146 9.371 49.392 1.00 16.16 86 ILE A O 1
ATOM 675 N N . LYS A 1 87 ? -0.919 9.812 50.134 1.00 17.05 87 LYS A N 1
ATOM 676 C CA . LYS A 1 87 ? -1.014 8.585 50.930 1.00 17.78 87 LYS A CA 1
ATOM 677 C C . LYS A 1 87 ? -2.220 7.811 50.436 1.00 17.40 87 LYS A C 1
ATOM 678 O O . LYS A 1 87 ? -3.048 8.357 49.697 1.00 16.90 87 LYS A O 1
ATOM 684 N N . GLU A 1 88 ? -2.324 6.552 50.860 1.00 17.10 88 GLU A N 1
ATOM 685 C CA . GLU A 1 88 ? -3.537 5.755 50.674 1.00 17.16 88 GLU A CA 1
ATOM 686 C C . GLU A 1 88 ? -3.923 5.149 52.020 1.00 16.85 88 GLU A C 1
ATOM 687 O O . GLU A 1 88 ? -3.088 4.568 52.703 1.00 16.34 88 GLU A O 1
ATOM 693 N N . GLY A 1 89 ? -5.184 5.304 52.397 1.00 16.43 89 GLY A N 1
ATOM 694 C CA . GLY A 1 89 ? -5.676 4.798 53.667 1.00 16.40 89 GLY A CA 1
ATOM 695 C C . GLY A 1 89 ? -6.912 5.578 54.045 1.00 16.39 89 GLY A C 1
ATOM 696 O O . GLY A 1 89 ? -7.548 6.187 53.181 1.00 16.01 89 GLY A O 1
ATOM 697 N N . GLU A 1 90 ? -7.249 5.553 55.331 1.00 16.13 90 GLU A N 1
ATOM 698 C CA . GLU A 1 90 ? -8.394 6.275 55.859 1.00 16.61 90 GLU A CA 1
ATOM 699 C C . GLU A 1 90 ? -8.003 7.749 55.976 1.00 16.51 90 GLU A C 1
ATOM 700 O O . GLU A 1 90 ? -7.110 8.093 56.754 1.00 16.18 90 GLU A O 1
ATOM 706 N N . PRO A 1 91 ? -8.662 8.630 55.192 1.00 16.45 91 PRO A N 1
ATOM 707 C CA . PRO A 1 91 ? -8.148 9.991 55.079 1.00 16.31 91 PRO A CA 1
ATOM 708 C C . PRO A 1 91 ? -7.980 10.718 56.418 1.00 16.08 91 PRO A C 1
ATOM 709 O O . PRO A 1 91 ? -6.925 11.313 56.654 1.00 15.66 91 PRO A O 1
ATOM 713 N N . VAL A 1 92 ? -8.990 10.666 57.280 1.00 16.03 92 VAL A N 1
ATOM 714 C CA . VAL A 1 92 ? -8.930 11.371 58.570 1.00 16.31 92 VAL A CA 1
ATOM 715 C C . VAL A 1 92 ? -7.701 10.962 59.406 1.00 16.42 92 VAL A C 1
ATOM 716 O O . VAL A 1 92 ? -6.906 11.815 59.793 1.00 16.09 92 VAL A O 1
ATOM 720 N N . GLU A 1 93 ? -7.564 9.659 59.668 1.00 16.44 93 GLU A N 1
ATOM 721 C CA . GLU A 1 93 ? -6.408 9.075 60.359 1.00 16.91 93 GLU A CA 1
ATOM 722 C C . GLU A 1 93 ? -5.068 9.485 59.718 1.00 16.50 93 GLU A C 1
ATOM 723 O O . GLU A 1 93 ? -4.141 9.900 60.413 1.00 16.56 93 GLU A O 1
ATOM 729 N N . MET A 1 94 ? -4.976 9.375 58.394 1.00 15.87 94 MET A N 1
ATOM 730 C CA . MET A 1 94 ? -3.745 9.696 57.666 1.00 15.67 94 MET A CA 1
ATOM 731 C C . MET A 1 94 ? -3.347 11.170 57.776 1.00 15.63 94 MET A C 1
ATOM 732 O O . MET A 1 94 ? -2.182 11.490 58.000 1.00 15.54 94 MET A O 1
ATOM 737 N N . VAL A 1 95 ? -4.314 12.067 57.624 1.00 15.62 95 VAL A N 1
ATOM 738 C CA . VAL A 1 95 ? -4.038 13.510 57.723 1.00 16.18 95 VAL A CA 1
ATOM 739 C C . VAL A 1 95 ? -3.582 13.895 59.141 1.00 16.68 95 VAL A C 1
ATOM 740 O O . VAL A 1 95 ? -2.597 14.619 59.302 1.00 16.81 95 VAL A O 1
ATOM 744 N N . LEU A 1 96 ? -4.280 13.386 60.157 1.00 16.85 96 LEU A N 1
ATOM 745 C CA . LEU A 1 96 ? -3.945 13.658 61.556 1.00 16.99 96 LEU A CA 1
ATOM 746 C C . LEU A 1 96 ? -2.563 13.125 61.950 1.00 17.65 96 LEU A C 1
ATOM 747 O O . LEU A 1 96 ? -1.810 13.808 62.650 1.00 18.06 96 LEU A O 1
ATOM 752 N N . GLU A 1 97 ? -2.233 11.909 61.511 1.00 17.28 97 GLU A N 1
ATOM 753 C CA . GLU A 1 97 ? -0.890 11.351 61.714 1.00 17.11 97 GLU A CA 1
ATOM 754 C C . GLU A 1 97 ? 0.205 12.208 61.046 1.00 16.67 97 GLU A C 1
ATOM 755 O O . GLU A 1 97 ? 1.221 12.511 61.670 1.00 16.23 97 GLU A O 1
ATOM 761 N N . GLU A 1 98 ? -0.006 12.594 59.791 1.00 16.00 98 GLU A N 1
ATOM 762 C CA . GLU A 1 98 ? 0.964 13.438 59.075 1.00 16.21 98 GLU A CA 1
ATOM 763 C C . GLU A 1 98 ? 1.161 14.785 59.787 1.00 15.53 98 GLU A C 1
ATOM 764 O O . GLU A 1 98 ? 2.287 15.271 59.900 1.00 14.77 98 GLU A O 1
ATOM 770 N N . ALA A 1 99 ? 0.057 15.363 60.261 1.00 14.84 99 ALA A N 1
ATOM 771 C CA . ALA A 1 99 ? 0.060 16.665 60.935 1.00 15.20 99 ALA A CA 1
ATOM 772 C C . ALA A 1 99 ? 1.008 16.797 62.134 1.00 15.07 99 ALA A C 1
ATOM 773 O O . ALA A 1 99 ? 1.385 17.922 62.496 1.00 15.45 99 ALA A O 1
ATOM 775 N N . LYS A 1 100 ? 1.389 15.677 62.743 1.00 14.02 100 LYS A N 1
ATOM 776 C CA . LYS A 1 100 ? 2.272 15.696 63.932 1.00 14.58 100 LYS A CA 1
ATOM 777 C C . LYS A 1 100 ? 3.594 16.449 63.671 1.00 14.86 100 LYS A C 1
ATOM 778 O O . LYS A 1 100 ? 4.229 16.964 64.596 1.00 14.51 100 LYS A O 1
ATOM 784 N N . ASP A 1 101 ? 4.005 16.488 62.408 1.00 14.74 101 ASP A N 1
ATOM 785 C CA . ASP A 1 101 ? 5.330 17.003 62.053 1.00 15.52 101 ASP A CA 1
ATOM 786 C C . ASP A 1 101 ? 5.285 18.401 61.458 1.00 14.77 101 ASP A C 1
ATOM 787 O O . ASP A 1 101 ? 6.244 18.840 60.810 1.00 14.68 101 ASP A O 1
ATOM 792 N N . TYR A 1 102 ? 4.174 19.099 61.689 1.00 13.88 102 TYR A N 1
ATOM 793 C CA . TYR A 1 102 ? 3.942 20.403 61.062 1.00 13.56 102 TYR A CA 1
ATOM 794 C C . TYR A 1 102 ? 3.555 21.443 62.107 1.00 13.43 102 TYR A C 1
ATOM 795 O O . TYR A 1 102 ? 3.376 21.115 63.285 1.00 13.50 102 TYR A O 1
ATOM 804 N N . ASN A 1 103 ? 3.461 22.695 61.692 1.00 13.32 103 ASN A N 1
ATOM 805 C CA . ASN A 1 103 ? 3.133 23.780 62.614 1.00 13.85 103 ASN A CA 1
ATOM 806 C C . ASN A 1 103 ? 1.698 24.271 62.455 1.00 13.60 103 ASN A C 1
ATOM 807 O O . ASN A 1 103 ? 1.125 24.823 63.387 1.00 13.67 103 ASN A O 1
ATOM 812 N N . LEU A 1 104 ? 1.135 24.085 61.263 1.00 13.63 104 LEU A N 1
ATOM 813 C CA . LEU A 1 104 ? -0.244 24.475 60.995 1.00 14.02 104 LEU A CA 1
ATOM 814 C C . LEU A 1 104 ? -0.852 23.517 59.979 1.00 14.69 104 LEU A C 1
ATOM 815 O O . LEU A 1 104 ? -0.215 23.191 58.964 1.00 14.67 104 LEU A O 1
ATOM 820 N N . LEU A 1 105 ? -2.065 23.059 60.288 1.00 14.94 105 LEU A N 1
ATOM 821 C CA . LEU A 1 105 ? -2.897 22.285 59.376 1.00 15.47 105 LEU A CA 1
ATOM 822 C C . LEU A 1 105 ? -4.035 23.168 58.868 1.00 15.75 105 LEU A C 1
ATOM 823 O O . LEU A 1 105 ? -4.750 23.789 59.660 1.00 15.05 105 LEU A O 1
ATOM 828 N N . ILE A 1 106 ? -4.198 23.206 57.545 1.00 15.79 106 ILE A N 1
ATOM 829 C CA . ILE A 1 106 ? -5.204 24.059 56.909 1.00 15.96 106 ILE A CA 1
ATOM 830 C C . ILE A 1 106 ? -6.143 23.159 56.146 1.00 15.53 106 ILE A C 1
ATOM 831 O O . ILE A 1 106 ? -5.696 22.319 55.361 1.00 15.90 106 ILE A O 1
ATOM 836 N N . ILE A 1 107 ? -7.439 23.376 56.329 1.00 15.19 107 ILE A N 1
ATOM 837 C CA . ILE A 1 107 ? -8.464 22.574 55.644 1.00 15.35 107 ILE A CA 1
ATOM 838 C C . ILE A 1 107 ? -9.612 23.477 55.180 1.00 15.54 107 ILE A C 1
ATOM 839 O O . ILE A 1 107 ? -10.026 24.375 55.910 1.00 14.95 107 ILE A O 1
ATOM 844 N N . GLY A 1 108 ? -10.101 23.250 53.960 1.00 15.35 108 GLY A N 1
ATOM 845 C CA . GLY A 1 108 ? -11.337 23.885 53.498 1.00 15.56 108 GLY A CA 1
ATOM 846 C C . GLY A 1 108 ? -12.545 23.093 53.967 1.00 16.36 108 GLY A C 1
ATOM 847 O O . GLY A 1 108 ? -12.615 21.875 53.759 1.00 17.32 108 GLY A O 1
ATOM 848 N N . SER A 1 109 ? -13.499 23.775 54.599 1.00 15.31 109 SER A N 1
ATOM 849 C CA . SER A 1 109 ? -14.670 23.126 55.162 1.00 15.47 109 SER A CA 1
ATOM 850 C C . SER A 1 109 ? -15.745 22.893 54.099 1.00 15.39 109 SER A C 1
ATOM 851 O O . SER A 1 109 ? -16.200 23.836 53.451 1.00 15.74 109 SER A O 1
ATOM 854 N N . SER A 1 110 ? -16.135 21.637 53.907 1.00 15.11 110 SER A N 1
ATOM 855 C CA . SER A 1 110 ? -17.133 21.283 52.887 1.00 15.35 110 SER A CA 1
ATOM 856 C C . SER A 1 110 ? -17.718 19.895 53.144 1.00 14.99 110 SER A C 1
ATOM 857 O O . SER A 1 110 ? -17.034 19.022 53.665 1.00 14.85 110 SER A O 1
ATOM 860 N N . GLU A 1 111 ? -18.981 19.696 52.776 1.00 15.20 111 GLU A N 1
ATOM 861 C CA . GLU A 1 111 ? -19.606 18.367 52.832 1.00 15.38 111 GLU A CA 1
ATOM 862 C C . GLU A 1 111 ? -18.829 17.355 51.976 1.00 15.34 111 GLU A C 1
ATOM 863 O O . GLU A 1 111 ? -18.894 16.150 52.214 1.00 15.72 111 GLU A O 1
ATOM 865 N N . ASN A 1 112 ? -18.098 17.855 50.982 1.00 15.16 112 ASN A N 1
ATOM 866 C CA . ASN A 1 112 ? -17.367 17.002 50.050 1.00 14.85 112 ASN A CA 1
ATOM 867 C C . ASN A 1 112 ? -15.868 16.898 50.324 1.00 14.71 112 ASN A C 1
ATOM 868 O O . ASN A 1 112 ? -15.127 16.333 49.519 1.00 14.95 112 ASN A O 1
ATOM 873 N N . SER A 1 113 ? -15.421 17.435 51.454 1.00 14.15 113 SER A N 1
ATOM 874 C CA . SER A 1 113 ? -14.024 17.301 51.866 1.00 14.46 113 SER A CA 1
ATOM 875 C C . SER A 1 113 ? -13.649 15.840 52.155 1.00 14.73 113 SER A C 1
ATOM 876 O O . SER A 1 113 ? -14.515 14.960 52.193 1.00 14.65 113 SER A O 1
ATOM 879 N N . PHE A 1 114 ? -12.357 15.597 52.377 1.00 15.06 114 PHE A N 1
ATOM 880 C CA . PHE A 1 114 ? -11.855 14.266 52.744 1.00 15.11 114 PHE A CA 1
ATOM 881 C C . PHE A 1 114 ? -12.504 13.759 54.042 1.00 15.27 114 PHE A C 1
ATOM 882 O O . PHE A 1 114 ? -12.443 12.572 54.341 1.00 15.28 114 PHE A O 1
ATOM 890 N N . LEU A 1 115 ? -13.121 14.666 54.802 1.00 15.36 115 LEU A N 1
ATOM 891 C CA . LEU A 1 115 ? -13.868 14.287 56.004 1.00 15.68 115 LEU A CA 1
ATOM 892 C C . LEU A 1 115 ? -15.310 13.895 55.691 1.00 15.42 115 LEU A C 1
ATOM 893 O O . LEU A 1 115 ? -15.988 13.318 56.539 1.00 15.06 115 LEU A O 1
ATOM 898 N N . ASN A 1 116 ? -15.771 14.232 54.487 1.00 15.56 116 ASN A N 1
ATOM 899 C CA . ASN A 1 116 ? -17.159 13.995 54.060 1.00 16.12 116 ASN A CA 1
ATOM 900 C C . ASN A 1 116 ? -18.214 14.665 54.939 1.00 16.50 116 ASN A C 1
ATOM 901 O O . ASN A 1 116 ? -19.370 14.228 54.993 1.00 16.26 116 ASN A O 1
ATOM 906 N N . LYS A 1 117 ? -17.801 15.728 55.624 1.00 16.86 117 LYS A N 1
ATOM 907 C CA . LYS A 1 117 ? -18.713 16.534 56.420 1.00 17.35 117 LYS A CA 1
ATOM 908 C C . LYS A 1 117 ? -18.092 17.893 56.661 1.00 17.26 117 LYS A C 1
ATOM 909 O O . LYS A 1 117 ? -16.868 18.022 56.795 1.00 17.05 117 LYS A O 1
ATOM 915 N N . ILE A 1 118 ? -18.952 18.903 56.710 1.00 17.29 118 ILE A N 1
ATOM 916 C CA . ILE A 1 118 ? -18.544 20.262 56.994 1.00 17.43 118 ILE A CA 1
ATOM 917 C C . ILE A 1 118 ? -18.066 20.327 58.461 1.00 17.42 118 ILE A C 1
ATOM 918 O O . ILE A 1 118 ? -18.493 19.510 59.286 1.00 17.22 118 ILE A O 1
ATOM 923 N N . PHE A 1 119 ? -17.146 21.243 58.778 1.00 16.94 119 PHE A N 1
ATOM 924 C CA . PHE A 1 119 ? -16.848 21.535 60.186 1.00 16.94 119 PHE A CA 1
ATOM 925 C C . PHE A 1 119 ? -17.995 22.342 60.748 1.00 17.27 119 PHE A C 1
ATOM 926 O O . PHE A 1 119 ? -18.465 23.302 60.118 1.00 17.76 119 PHE A O 1
ATOM 934 N N . ALA A 1 120 ? -18.484 21.932 61.909 1.00 16.81 120 ALA A N 1
ATOM 935 C CA . ALA A 1 120 ? -19.608 22.605 62.502 1.00 16.69 120 ALA A CA 1
ATOM 936 C C . ALA A 1 120 ? -19.125 23.466 63.657 1.00 16.70 120 ALA A C 1
ATOM 937 O O . ALA A 1 120 ? -19.434 24.648 63.721 1.00 16.62 120 ALA A O 1
ATOM 939 N N . SER A 1 121 ? -18.340 22.869 64.548 1.00 17.00 121 SER A N 1
ATOM 940 C CA . SER A 1 121 ? -17.986 23.493 65.808 1.00 16.96 121 SER A CA 1
ATOM 941 C C . SER A 1 121 ? -16.531 23.280 66.209 1.00 16.56 121 SER A C 1
ATOM 942 O O . SER A 1 121 ? -15.863 22.356 65.741 1.00 16.19 121 SER A O 1
ATOM 945 N N . HIS A 1 122 ? -16.046 24.137 67.097 1.00 16.39 122 HIS A N 1
ATOM 946 C CA . HIS A 1 122 ? -14.729 23.953 67.691 1.00 16.53 122 HIS A CA 1
ATOM 947 C C . HIS A 1 122 ? -14.689 22.664 68.524 1.00 16.38 122 HIS A C 1
ATOM 948 O O . HIS A 1 122 ? -13.611 22.143 68.792 1.00 16.00 122 HIS A O 1
ATOM 955 N N . GLN A 1 123 ? -15.863 22.153 68.911 1.00 16.51 123 GLN A N 1
ATOM 956 C CA . GLN A 1 123 ? -15.968 20.903 69.682 1.00 16.73 123 GLN A CA 1
ATOM 957 C C . GLN A 1 123 ? -15.870 19.657 68.785 1.00 16.94 123 GLN A C 1
ATOM 958 O O . GLN A 1 123 ? -15.804 18.541 69.284 1.00 16.81 123 GLN A O 1
ATOM 964 N N . ASP A 1 124 ? -15.848 19.848 67.467 1.00 17.11 124 ASP A N 1
ATOM 965 C CA . ASP A 1 124 ? -15.751 18.711 66.527 1.00 17.72 124 ASP A CA 1
ATOM 966 C C . ASP A 1 124 ? -14.611 17.767 66.862 1.00 17.63 124 ASP A C 1
ATOM 967 O O . ASP A 1 124 ? -13.502 18.212 67.187 1.00 17.21 124 ASP A O 1
ATOM 972 N N . ASP A 1 125 ? -14.892 16.468 66.749 1.00 17.70 125 ASP A N 1
ATOM 973 C CA . ASP A 1 125 ? -13.923 15.416 67.035 1.00 18.20 125 ASP A CA 1
ATOM 974 C C . ASP A 1 125 ? -12.592 15.600 66.291 1.00 17.82 125 ASP A C 1
ATOM 975 O O . ASP A 1 125 ? -11.517 15.452 66.876 1.00 17.69 125 ASP A O 1
ATOM 980 N N . PHE A 1 126 ? -12.664 15.911 65.003 1.00 16.94 126 PHE A N 1
ATOM 981 C CA . PHE A 1 126 ? -11.447 16.113 64.224 1.00 17.39 126 PHE A CA 1
ATOM 982 C C . PHE A 1 126 ? -10.595 17.253 64.820 1.00 17.32 126 PHE A C 1
ATOM 983 O O . PHE A 1 126 ? -9.382 17.109 65.008 1.00 17.56 126 PHE A O 1
ATOM 991 N N . ILE A 1 127 ? -11.241 18.373 65.124 1.00 17.42 127 ILE A N 1
ATOM 992 C CA . ILE A 1 127 ? -10.570 19.500 65.784 1.00 17.86 127 ILE A CA 1
ATOM 993 C C . ILE A 1 127 ? -9.925 19.062 67.107 1.00 17.07 127 ILE A C 1
ATOM 994 O O . ILE A 1 127 ? -8.760 19.389 67.379 1.00 16.90 127 ILE A O 1
ATOM 999 N N . GLN A 1 128 ? -10.676 18.321 67.918 1.00 16.78 128 GLN A N 1
ATOM 1000 C CA . GLN A 1 128 ? -10.171 17.853 69.217 1.00 16.17 128 GLN A CA 1
ATOM 1001 C C . GLN A 1 128 ? -9.013 16.847 69.101 1.00 15.85 128 GLN A C 1
ATOM 1002 O O . GLN A 1 128 ? -8.174 16.763 70.004 1.00 15.36 128 GLN A O 1
ATOM 1008 N N . LYS A 1 129 ? -8.959 16.105 67.993 1.00 15.16 129 LYS A N 1
ATOM 1009 C CA . LYS A 1 129 ? -7.888 15.117 67.761 1.00 15.47 129 LYS A CA 1
ATOM 1010 C C . LYS A 1 129 ? -6.617 15.711 67.124 1.00 15.68 129 LYS A C 1
ATOM 1011 O O . LYS A 1 129 ? -5.536 15.117 67.210 1.00 16.20 129 LYS A O 1
ATOM 1017 N N . ALA A 1 130 ? -6.748 16.865 66.482 1.00 15.25 130 ALA A N 1
ATOM 1018 C CA . ALA A 1 130 ? -5.620 17.498 65.788 1.00 15.36 130 ALA A CA 1
ATOM 1019 C C . ALA A 1 130 ? -4.427 17.735 66.728 1.00 15.00 130 ALA A C 1
ATOM 1020 O O . ALA A 1 130 ? -4.608 18.253 67.829 1.00 15.43 130 ALA A O 1
ATOM 1022 N N . PRO A 1 131 ? -3.217 17.312 66.313 1.00 14.79 131 PRO A N 1
ATOM 1023 C CA . PRO A 1 131 ? -2.053 17.401 67.214 1.00 14.87 131 PRO A CA 1
ATOM 1024 C C . PRO A 1 131 ? -1.412 18.787 67.205 1.00 14.86 131 PRO A C 1
ATOM 1025 O O . PRO A 1 131 ? -0.534 19.071 68.031 1.00 14.89 131 PRO A O 1
ATOM 1029 N N . ILE A 1 132 ? -1.865 19.637 66.287 1.00 14.21 132 ILE A N 1
ATOM 1030 C CA . ILE A 1 132 ? -1.317 20.978 66.094 1.00 14.16 132 ILE A CA 1
ATOM 1031 C C . ILE A 1 132 ? -2.491 21.958 65.852 1.00 14.82 132 ILE A C 1
ATOM 1032 O O . ILE A 1 132 ? -3.648 21.519 65.685 1.00 14.64 132 ILE A O 1
ATOM 1037 N N . PRO A 1 133 ? -2.215 23.278 65.838 1.00 14.61 133 PRO A N 1
ATOM 1038 C CA . PRO A 1 133 ? -3.297 24.197 65.500 1.00 14.73 133 PRO A CA 1
ATOM 1039 C C . PRO A 1 133 ? -3.871 23.932 64.100 1.00 14.98 133 PRO A C 1
ATOM 1040 O O . PRO A 1 133 ? -3.139 23.521 63.164 1.00 15.25 133 PRO A O 1
ATOM 1044 N N . VAL A 1 134 ? -5.182 24.133 63.982 1.00 14.88 134 VAL A N 1
ATOM 1045 C CA . VAL A 1 134 ? -5.906 23.905 62.744 1.00 14.46 134 VAL A CA 1
ATOM 1046 C C . VAL A 1 134 ? -6.566 25.193 62.262 1.00 14.08 134 VAL A C 1
ATOM 1047 O O . VAL A 1 134 ? -7.208 25.900 63.046 1.00 13.74 134 VAL A O 1
ATOM 1051 N N . LEU A 1 135 ? -6.468 25.453 60.963 1.00 13.04 135 LEU A N 1
ATOM 1052 C CA . LEU A 1 135 ? -7.086 26.626 60.380 1.00 13.74 135 LEU A CA 1
ATOM 1053 C C . LEU A 1 135 ? -8.158 26.134 59.420 1.00 13.54 135 LEU A C 1
ATOM 1054 O O . LEU A 1 135 ? -7.870 25.410 58.469 1.00 12.94 135 LEU A O 1
ATOM 1059 N N . ILE A 1 136 ? -9.395 26.549 59.665 1.00 13.73 136 ILE A N 1
ATOM 1060 C CA . ILE A 1 136 ? -10.529 26.103 58.873 1.00 13.80 136 ILE A CA 1
ATOM 1061 C C . ILE A 1 136 ? -10.983 27.264 58.031 1.00 13.84 136 ILE A C 1
ATOM 1062 O O . ILE A 1 136 ? -11.333 28.323 58.561 1.00 13.74 136 ILE A O 1
ATOM 1067 N N . VAL A 1 137 ? -10.995 27.058 56.718 1.00 14.24 137 VAL A N 1
ATOM 1068 C CA . VAL A 1 137 ? -11.466 28.069 55.780 1.00 13.96 137 VAL A CA 1
ATOM 1069 C C . VAL A 1 137 ? -12.833 27.640 55.230 1.00 14.52 137 VAL A C 1
ATOM 1070 O O . VAL A 1 137 ? -13.005 26.486 54.817 1.00 14.45 137 VAL A O 1
ATOM 1074 N N A LYS A 1 138 ? -13.779 28.576 55.191 0.50 14.83 138 LYS A N 1
ATOM 1075 N N B LYS A 1 138 ? -13.797 28.558 55.234 0.50 14.63 138 LYS A N 1
ATOM 1076 C CA A LYS A 1 138 ? -15.107 28.321 54.630 0.50 15.48 138 LYS A CA 1
ATOM 1077 C CA B LYS A 1 138 ? -15.158 28.249 54.790 0.50 15.06 138 LYS A CA 1
ATOM 1078 C C A LYS A 1 138 ? -15.235 28.789 53.176 0.50 15.56 138 LYS A C 1
ATOM 1079 C C B LYS A 1 138 ? -15.433 28.701 53.354 0.50 15.22 138 LYS A C 1
ATOM 1080 O O A LYS A 1 138 ? -14.251 29.167 52.532 0.50 15.12 138 LYS A O 1
ATOM 1081 O O B LYS A 1 138 ? -15.999 27.955 52.547 0.50 14.96 138 LYS A O 1
ATOM 1092 N N . MET B 1 1 ? -3.803 45.365 54.647 1.00 19.41 1 MET B N 1
ATOM 1093 C CA . MET B 1 1 ? -3.540 44.936 56.057 1.00 19.80 1 MET B CA 1
ATOM 1094 C C . MET B 1 1 ? -4.399 43.741 56.492 1.00 19.19 1 MET B C 1
ATOM 1095 O O . MET B 1 1 ? -5.623 43.801 56.445 1.00 19.93 1 MET B O 1
ATOM 1100 N N . LYS B 1 2 ? -3.746 42.662 56.913 1.00 18.05 2 LYS B N 1
ATOM 1101 C CA . LYS B 1 2 ? -4.422 41.473 57.428 1.00 16.92 2 LYS B CA 1
ATOM 1102 C C . LYS B 1 2 ? -4.859 41.747 58.867 1.00 15.78 2 LYS B C 1
ATOM 1103 O O . LYS B 1 2 ? -4.029 42.046 59.736 1.00 15.88 2 LYS B O 1
ATOM 1109 N N . LYS B 1 3 ? -6.155 41.656 59.122 1.00 13.83 3 LYS B N 1
ATOM 1110 C CA . LYS B 1 3 ? -6.681 41.971 60.443 1.00 12.52 3 LYS B CA 1
ATOM 1111 C C . LYS B 1 3 ? -6.947 40.685 61.228 1.00 12.15 3 LYS B C 1
ATOM 1112 O O . LYS B 1 3 ? -7.821 39.903 60.846 1.00 10.84 3 LYS B O 1
ATOM 1118 N N . LEU B 1 4 ? -6.195 40.467 62.319 1.00 11.39 4 LEU B N 1
ATOM 1119 C CA . LEU B 1 4 ? -6.396 39.278 63.153 1.00 11.50 4 LEU B CA 1
ATOM 1120 C C . LEU B 1 4 ? -7.223 39.643 64.387 1.00 11.77 4 LEU B C 1
ATOM 1121 O O . LEU B 1 4 ? -6.987 40.688 65.019 1.00 11.99 4 LEU B O 1
ATOM 1126 N N . LEU B 1 5 ? -8.200 38.791 64.704 1.00 11.60 5 LEU B N 1
ATOM 1127 C CA . LEU B 1 5 ? -9.048 38.977 65.891 1.00 11.03 5 LEU B CA 1
ATOM 1128 C C . LEU B 1 5 ? -8.817 37.794 66.824 1.00 11.28 5 LEU B C 1
ATOM 1129 O O . LEU B 1 5 ? -9.035 36.645 66.450 1.00 10.78 5 LEU B O 1
ATOM 1134 N N . PHE B 1 6 ? -8.385 38.089 68.044 1.00 10.74 6 PHE B N 1
ATOM 1135 C CA . PHE B 1 6 ? -8.012 37.044 68.966 1.00 10.39 6 PHE B CA 1
ATOM 1136 C C . PHE B 1 6 ? -8.970 37.158 70.150 1.00 10.53 6 PHE B C 1
ATOM 1137 O O . PHE B 1 6 ? -8.969 38.164 70.846 1.00 9.97 6 PHE B O 1
ATOM 1145 N N . ALA B 1 7 ? -9.823 36.142 70.334 1.00 11.25 7 ALA B N 1
ATOM 1146 C CA . ALA B 1 7 ? -10.730 36.097 71.483 1.00 11.98 7 ALA B CA 1
ATOM 1147 C C . ALA B 1 7 ? -9.959 35.564 72.683 1.00 12.43 7 ALA B C 1
ATOM 1148 O O . ALA B 1 7 ? -9.715 34.348 72.806 1.00 13.19 7 ALA B O 1
ATOM 1150 N N . ILE B 1 8 ? -9.548 36.478 73.545 1.00 12.13 8 ILE B N 1
ATOM 1151 C CA . ILE B 1 8 ? -8.737 36.124 74.709 1.00 11.84 8 ILE B CA 1
ATOM 1152 C C . ILE B 1 8 ? -9.572 35.516 75.838 1.00 11.95 8 ILE B C 1
ATOM 1153 O O . ILE B 1 8 ? -10.793 35.719 75.917 1.00 11.45 8 ILE B O 1
ATOM 1158 N N . ASP B 1 9 ? -8.888 34.783 76.717 1.00 11.93 9 ASP B N 1
ATOM 1159 C CA . ASP B 1 9 ? -9.512 34.079 77.831 1.00 11.91 9 ASP B CA 1
ATOM 1160 C C . ASP B 1 9 ? -8.419 33.825 78.863 1.00 11.55 9 ASP B C 1
ATOM 1161 O O . ASP B 1 9 ? -7.240 33.804 78.520 1.00 10.40 9 ASP B O 1
ATOM 1166 N N . ASP B 1 10 ? -8.794 33.609 80.120 1.00 11.52 10 ASP B N 1
ATOM 1167 C CA . ASP B 1 10 ? -7.794 33.313 81.137 1.00 12.62 10 ASP B CA 1
ATOM 1168 C C . ASP B 1 10 ? -7.543 31.810 81.218 1.00 12.48 10 ASP B C 1
ATOM 1169 O O . ASP B 1 10 ? -7.852 31.180 82.216 1.00 12.60 10 ASP B O 1
ATOM 1174 N N . THR B 1 11 ? -6.997 31.243 80.147 1.00 12.90 11 THR B N 1
ATOM 1175 C CA . THR B 1 11 ? -6.739 29.810 80.083 1.00 13.01 11 THR B CA 1
ATOM 1176 C C . THR B 1 11 ? -5.325 29.589 79.596 1.00 13.57 11 THR B C 1
ATOM 1177 O O . THR B 1 11 ? -4.730 30.481 78.965 1.00 13.29 11 THR B O 1
ATOM 1181 N N . GLU B 1 12 ? -4.776 28.410 79.880 1.00 13.58 12 GLU B N 1
ATOM 1182 C CA . GLU B 1 12 ? -3.452 28.071 79.375 1.00 14.73 12 GLU B CA 1
ATOM 1183 C C . GLU B 1 12 ? -3.467 27.888 77.860 1.00 14.50 12 GLU B C 1
ATOM 1184 O O . GLU B 1 12 ? -2.459 28.142 77.198 1.00 15.35 12 GLU B O 1
ATOM 1190 N N . ALA B 1 13 ? -4.597 27.453 77.305 1.00 14.46 13 ALA B N 1
ATOM 1191 C CA . ALA B 1 13 ? -4.727 27.304 75.845 1.00 14.75 13 ALA B CA 1
ATOM 1192 C C . ALA B 1 13 ? -4.656 28.663 75.117 1.00 15.16 13 ALA B C 1
ATOM 1193 O O . ALA B 1 13 ? -4.106 28.767 74.020 1.00 15.73 13 ALA B O 1
ATOM 1195 N N . CYS B 1 14 ? -5.251 29.689 75.711 1.00 15.63 14 CYS B N 1
ATOM 1196 C CA . CYS B 1 14 ? -5.162 31.041 75.165 1.00 16.33 14 CYS B CA 1
ATOM 1197 C C . CYS B 1 14 ? -3.766 31.631 75.313 1.00 15.60 14 CYS B C 1
ATOM 1198 O O . CYS B 1 14 ? -3.353 32.442 74.488 1.00 14.91 14 CYS B O 1
ATOM 1201 N N . GLU B 1 15 ? -3.044 31.217 76.358 1.00 15.43 15 GLU B N 1
ATOM 1202 C CA . GLU B 1 15 ? -1.648 31.601 76.509 1.00 15.51 15 GLU B CA 1
ATOM 1203 C C . GLU B 1 15 ? -0.819 30.989 75.378 1.00 14.98 15 GLU B C 1
ATOM 1204 O O . GLU B 1 15 ? 0.085 31.635 74.865 1.00 14.94 15 GLU B O 1
ATOM 1210 N N . ARG B 1 16 ? -1.133 29.747 75.004 1.00 14.63 16 ARG B N 1
ATOM 1211 C CA . ARG B 1 16 ? -0.423 29.066 73.921 1.00 13.71 16 ARG B CA 1
ATOM 1212 C C . ARG B 1 16 ? -0.816 29.702 72.595 1.00 12.96 16 ARG B C 1
ATOM 1213 O O . ARG B 1 16 ? 0.025 29.857 71.724 1.00 12.91 16 ARG B O 1
ATOM 1221 N N . ALA B 1 17 ? -2.088 30.091 72.474 1.00 11.36 17 ALA B N 1
ATOM 1222 C CA . ALA B 1 17 ? -2.558 30.809 71.301 1.00 10.27 17 ALA B CA 1
ATOM 1223 C C . ALA B 1 17 ? -1.825 32.145 71.121 1.00 9.54 17 ALA B C 1
ATOM 1224 O O . ALA B 1 17 ? -1.429 32.476 70.010 1.00 9.35 17 ALA B O 1
ATOM 1226 N N . ALA B 1 18 ? -1.665 32.904 72.208 1.00 9.00 18 ALA B N 1
ATOM 1227 C CA . ALA B 1 18 ? -0.934 34.180 72.155 1.00 8.48 18 ALA B CA 1
ATOM 1228 C C . ALA B 1 18 ? 0.507 33.982 71.630 1.00 8.34 18 ALA B C 1
ATOM 1229 O O . ALA B 1 18 ? 0.937 34.688 70.719 1.00 8.10 18 ALA B O 1
ATOM 1231 N N . GLN B 1 19 ? 1.229 33.014 72.194 1.00 7.84 19 GLN B N 1
ATOM 1232 C CA . GLN B 1 19 ? 2.582 32.673 71.748 1.00 8.27 19 GLN B CA 1
ATOM 1233 C C . GLN B 1 19 ? 2.611 32.242 70.281 1.00 8.26 19 GLN B C 1
ATOM 1234 O O . GLN B 1 19 ? 3.541 32.581 69.534 1.00 8.00 19 GLN B O 1
ATOM 1240 N N . TYR B 1 20 ? 1.591 31.494 69.880 1.00 7.90 20 TYR B N 1
ATOM 1241 C CA . TYR B 1 20 ? 1.501 30.993 68.516 1.00 8.36 20 TYR B CA 1
ATOM 1242 C C . TYR B 1 20 ? 1.280 32.110 67.492 1.00 8.58 20 TYR B C 1
ATOM 1243 O O . TYR B 1 20 ? 1.880 32.103 66.415 1.00 8.85 20 TYR B O 1
ATOM 1252 N N . ILE B 1 21 ? 0.409 33.058 67.827 1.00 8.67 21 ILE B N 1
ATOM 1253 C CA . ILE B 1 21 ? 0.230 34.260 67.007 1.00 9.09 21 ILE B CA 1
ATOM 1254 C C . ILE B 1 21 ? 1.568 34.989 66.814 1.00 9.11 21 ILE B C 1
ATOM 1255 O O . ILE B 1 21 ? 1.943 35.357 65.688 1.00 8.83 21 ILE B O 1
ATOM 1260 N N . LEU B 1 22 ? 2.287 35.165 67.912 1.00 9.19 22 LEU B N 1
ATOM 1261 C CA . LEU B 1 22 ? 3.587 35.802 67.891 1.00 10.26 22 LEU B CA 1
ATOM 1262 C C . LEU B 1 22 ? 4.553 35.028 66.981 1.00 11.02 22 LEU B C 1
ATOM 1263 O O . LEU B 1 22 ? 5.186 35.627 66.103 1.00 10.69 22 LEU B O 1
ATOM 1268 N N . ASP B 1 23 ? 4.641 33.706 67.169 1.00 11.54 23 ASP B N 1
ATOM 1269 C CA . ASP B 1 23 ? 5.518 32.854 66.357 1.00 12.65 23 ASP B CA 1
ATOM 1270 C C . ASP B 1 23 ? 5.147 32.892 64.876 1.00 13.30 23 ASP B C 1
ATOM 1271 O O . ASP B 1 23 ? 6.016 32.851 64.013 1.00 13.45 23 ASP B O 1
ATOM 1276 N N . MET B 1 24 ? 3.851 32.958 64.588 1.00 13.56 24 MET B N 1
ATOM 1277 C CA . MET B 1 24 ? 3.394 32.856 63.214 1.00 13.70 24 MET B CA 1
ATOM 1278 C C . MET B 1 24 ? 3.275 34.213 62.503 1.00 13.63 24 MET B C 1
ATOM 1279 O O . MET B 1 24 ? 3.538 34.292 61.309 1.00 12.45 24 MET B O 1
ATOM 1284 N N . PHE B 1 25 ? 2.898 35.268 63.233 1.00 12.97 25 PHE B N 1
ATOM 1285 C CA . PHE B 1 25 ? 2.583 36.575 62.608 1.00 13.39 25 PHE B CA 1
ATOM 1286 C C . PHE B 1 25 ? 3.422 37.748 63.113 1.00 13.31 25 PHE B C 1
ATOM 1287 O O . PHE B 1 25 ? 3.251 38.883 62.658 1.00 13.75 25 PHE B O 1
ATOM 1295 N N . GLY B 1 26 ? 4.326 37.476 64.045 1.00 13.28 26 GLY B N 1
ATOM 1296 C CA . GLY B 1 26 ? 5.080 38.537 64.716 1.00 13.56 26 GLY B CA 1
ATOM 1297 C C . GLY B 1 26 ? 6.040 39.351 63.864 1.00 13.63 26 GLY B C 1
ATOM 1298 O O . GLY B 1 26 ? 6.405 40.462 64.238 1.00 13.92 26 GLY B O 1
ATOM 1299 N N . LYS B 1 27 ? 6.460 38.809 62.725 1.00 13.76 27 LYS B N 1
ATOM 1300 C CA . LYS B 1 27 ? 7.389 39.535 61.842 1.00 13.99 27 LYS B CA 1
ATOM 1301 C C . LYS B 1 27 ? 6.657 40.147 60.651 1.00 13.47 27 LYS B C 1
ATOM 1302 O O . LYS B 1 27 ? 7.269 40.775 59.782 1.00 13.53 27 LYS B O 1
ATOM 1308 N N . ASP B 1 28 ? 5.340 39.966 60.628 1.00 12.87 28 ASP B N 1
ATOM 1309 C CA . ASP B 1 28 ? 4.509 40.445 59.537 1.00 12.61 28 ASP B CA 1
ATOM 1310 C C . ASP B 1 28 ? 4.160 41.922 59.720 1.00 12.03 28 ASP B C 1
ATOM 1311 O O . ASP B 1 28 ? 3.461 42.291 60.659 1.00 12.15 28 ASP B O 1
ATOM 1316 N N . ALA B 1 29 ? 4.647 42.750 58.799 1.00 11.61 29 ALA B N 1
ATOM 1317 C CA . ALA B 1 29 ? 4.388 44.188 58.810 1.00 10.97 29 ALA B CA 1
ATOM 1318 C C . ALA B 1 29 ? 2.951 44.547 58.408 1.00 10.49 29 ALA B C 1
ATOM 1319 O O . ALA B 1 29 ? 2.394 45.518 58.915 1.00 10.31 29 ALA B O 1
ATOM 1321 N N . ASP B 1 30 ? 2.361 43.766 57.503 1.00 9.84 30 ASP B N 1
ATOM 1322 C CA . ASP B 1 30 ? 1.037 44.072 56.942 1.00 9.60 30 ASP B CA 1
ATOM 1323 C C . ASP B 1 30 ? -0.089 43.446 57.746 1.00 9.24 30 ASP B C 1
ATOM 1324 O O . ASP B 1 30 ? -1.040 42.895 57.194 1.00 9.25 30 ASP B O 1
ATOM 1329 N N . CYS B 1 31 ? 0.014 43.566 59.059 1.00 8.63 31 CYS B N 1
ATOM 1330 C CA . CYS B 1 3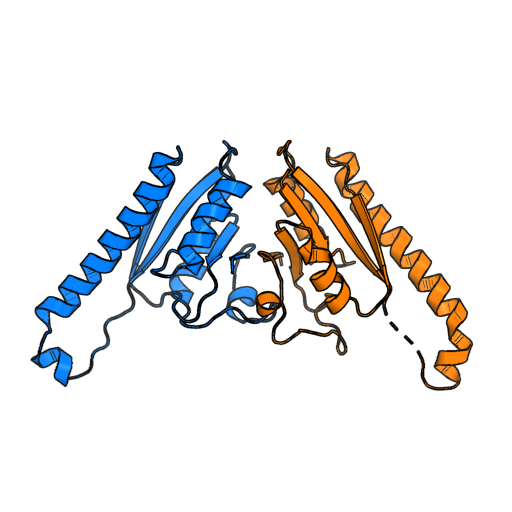1 ? -0.758 42.736 59.951 1.00 8.71 31 CYS B CA 1
ATOM 1331 C C . CYS B 1 31 ? -1.071 43.503 61.220 1.00 7.35 31 CYS B C 1
ATOM 1332 O O . CYS B 1 31 ? -0.182 44.125 61.796 1.00 7.58 31 CYS B O 1
ATOM 1335 N N . THR B 1 32 ? -2.333 43.497 61.632 1.00 6.11 32 THR B N 1
ATOM 1336 C CA . THR B 1 32 ? -2.725 44.076 62.926 1.00 5.39 32 THR B CA 1
ATOM 1337 C C . THR B 1 32 ? -3.368 42.992 63.773 1.00 5.13 32 THR B C 1
ATOM 1338 O O . THR B 1 32 ? -3.927 42.027 63.249 1.00 4.52 32 THR B O 1
ATOM 1342 N N . LEU B 1 33 ? -3.293 43.161 65.086 1.00 5.34 33 LEU B N 1
ATOM 1343 C CA . LEU B 1 33 ? -3.882 42.210 66.013 1.00 5.46 33 LEU B CA 1
ATOM 1344 C C . LEU B 1 33 ? -4.862 42.943 66.913 1.00 6.74 33 LEU B C 1
ATOM 1345 O O . LEU B 1 33 ? -4.536 43.979 67.481 1.00 6.00 33 LEU B O 1
ATOM 1350 N N . THR B 1 34 ? -6.068 42.399 67.024 1.00 9.51 34 THR B N 1
ATOM 1351 C CA . THR B 1 34 ? -7.090 42.944 67.909 1.00 11.95 34 THR B CA 1
ATOM 1352 C C . THR B 1 34 ? -7.468 41.886 68.953 1.00 13.56 34 THR B C 1
ATOM 1353 O O . THR B 1 34 ? -7.794 40.751 68.620 1.00 14.81 34 THR B O 1
ATOM 1357 N N . LEU B 1 35 ? -7.348 42.260 70.221 1.00 14.83 35 LEU B N 1
ATOM 1358 C CA . LEU B 1 35 ? -7.772 41.425 71.333 1.00 15.11 35 LEU B CA 1
ATOM 1359 C C . LEU B 1 35 ? -9.214 41.787 71.698 1.00 15.82 35 LEU B C 1
ATOM 1360 O O . LEU B 1 35 ? -9.514 42.951 71.943 1.00 16.45 35 LEU B O 1
ATOM 1365 N N . ILE B 1 36 ? -10.099 40.790 71.741 1.00 15.92 36 ILE B N 1
ATOM 1366 C CA . ILE B 1 36 ? -11.485 41.036 72.133 1.00 15.80 36 ILE B CA 1
ATOM 1367 C C . ILE B 1 36 ? -11.814 40.286 73.420 1.00 16.03 36 ILE B C 1
ATOM 1368 O O . ILE B 1 36 ? -11.476 39.106 73.592 1.00 16.07 36 ILE B O 1
ATOM 1373 N N . HIS B 1 37 ? -12.470 40.997 74.321 1.00 15.94 37 HIS B N 1
ATOM 1374 C CA . HIS B 1 37 ? -13.007 40.396 75.510 1.00 16.01 37 HIS B CA 1
ATOM 1375 C C . HIS B 1 37 ? -14.432 40.906 75.657 1.00 16.20 37 HIS B C 1
ATOM 1376 O O . HIS B 1 37 ? -14.695 42.096 75.453 1.00 16.00 37 HIS B O 1
ATOM 1383 N N . VAL B 1 38 ? -15.351 40.007 75.996 1.00 16.05 38 VAL B N 1
ATOM 1384 C CA . VAL B 1 38 ? -16.755 40.385 76.180 1.00 15.53 38 VAL B CA 1
ATOM 1385 C C . VAL B 1 38 ? -17.157 40.243 77.643 1.00 16.15 38 VAL B C 1
ATOM 1386 O O . VAL B 1 38 ? -17.037 39.171 78.230 1.00 15.54 38 VAL B O 1
ATOM 1390 N N . LYS B 1 39 ? -17.618 41.344 78.222 1.00 16.62 39 LYS B N 1
ATOM 1391 C CA . LYS B 1 39 ? -18.232 41.322 79.536 1.00 17.85 39 LYS B CA 1
ATOM 1392 C C . LYS B 1 39 ? -19.619 40.689 79.382 1.00 18.26 39 LYS B C 1
ATOM 1393 O O . LYS B 1 39 ? -20.452 41.215 78.645 1.00 18.35 39 LYS B O 1
ATOM 1399 N N . PRO B 1 40 ? -19.860 39.551 80.067 1.00 18.82 40 PRO B N 1
ATOM 1400 C CA . PRO B 1 40 ? -21.065 38.717 79.905 1.00 19.05 40 PRO B CA 1
ATOM 1401 C C . PR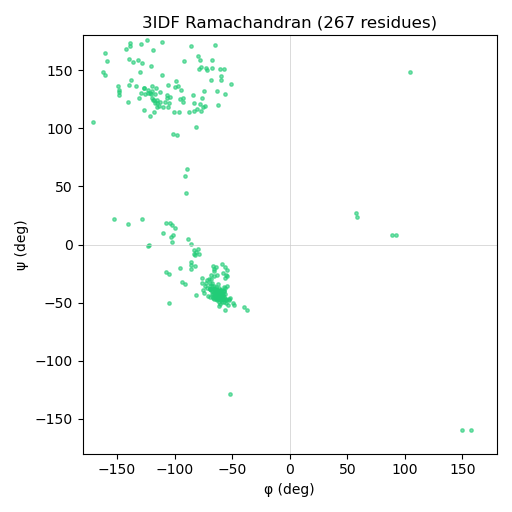O B 1 40 ? -22.400 39.462 80.019 1.00 19.23 40 PRO B C 1
ATOM 1402 O O . PRO B 1 40 ? -22.567 40.300 80.898 1.00 19.45 40 PRO B O 1
ATOM 1406 N N . LEU B 1 44 ? -30.627 38.854 84.655 1.00 18.51 44 LEU B N 1
ATOM 1407 C CA . LEU B 1 44 ? -30.749 39.150 86.073 1.00 18.85 44 LEU B CA 1
ATOM 1408 C C . LEU B 1 44 ? -32.130 38.759 86.619 1.00 19.20 44 LEU B C 1
ATOM 1409 O O . LEU B 1 44 ? -33.129 39.449 86.383 1.00 19.18 44 LEU B O 1
ATOM 1411 N N . TYR B 1 45 ? -32.162 37.661 87.378 1.00 18.96 45 TYR B N 1
ATOM 1412 C CA . TYR B 1 45 ? -33.404 37.036 87.815 1.00 18.80 45 TYR B CA 1
ATOM 1413 C C . TYR B 1 45 ? -33.268 36.559 89.259 1.00 18.57 45 TYR B C 1
ATOM 1414 O O . TYR B 1 45 ? -32.384 35.763 89.582 1.00 18.41 45 TYR B O 1
ATOM 1423 N N . GLY B 1 46 ? -34.148 37.046 90.127 1.00 18.25 46 GLY B N 1
ATOM 1424 C CA . GLY B 1 46 ? -34.129 36.651 91.537 1.00 18.12 46 GLY B CA 1
ATOM 1425 C C . GLY B 1 46 ? -33.545 37.749 92.406 1.00 18.14 46 GLY B C 1
ATOM 1426 O O . GLY B 1 46 ? -32.668 38.508 91.958 1.00 18.01 46 GLY B O 1
ATOM 1427 N N . GLU B 1 47 ? -34.031 37.832 93.646 1.00 17.88 47 GLU B N 1
ATOM 1428 C CA . GLU B 1 47 ? -33.606 38.873 94.582 1.00 17.75 47 GLU B CA 1
ATOM 1429 C C . GLU B 1 47 ? -32.094 38.882 94.826 1.00 17.59 47 GLU B C 1
ATOM 1430 O O . GLU B 1 47 ? -31.474 39.944 94.819 1.00 17.21 47 GLU B O 1
ATOM 1436 N N . ALA B 1 48 ? -31.522 37.696 95.034 1.00 17.40 48 ALA B N 1
ATOM 1437 C CA . ALA B 1 48 ? -30.091 37.533 95.312 1.00 17.57 48 ALA B CA 1
ATOM 1438 C C . ALA B 1 48 ? -29.195 38.062 94.181 1.00 17.69 48 ALA B C 1
ATOM 1439 O O . ALA B 1 48 ? -28.235 38.799 94.439 1.00 17.46 48 ALA B O 1
ATOM 1441 N N . VAL B 1 49 ? -29.514 37.695 92.938 1.00 17.73 49 VAL B N 1
ATOM 1442 C CA . VAL B 1 49 ? -28.783 38.203 91.770 1.00 17.94 49 VAL B CA 1
ATOM 1443 C C . VAL B 1 49 ? -28.935 39.728 91.615 1.00 17.69 49 VAL B C 1
ATOM 1444 O O . VAL B 1 49 ? -27.958 40.429 91.326 1.00 16.95 49 VAL B O 1
ATOM 1448 N N . LEU B 1 50 ? -30.150 40.231 91.838 1.00 17.39 50 LEU B N 1
ATOM 1449 C CA . LEU B 1 50 ? -30.438 41.665 91.723 1.00 17.56 50 LEU B CA 1
ATOM 1450 C C . LEU B 1 50 ? -29.687 42.539 92.726 1.00 17.64 50 LEU B C 1
ATOM 1451 O O . LEU B 1 50 ? -29.239 43.640 92.376 1.00 17.56 50 LEU B O 1
ATOM 1456 N N . ALA B 1 51 ? -29.537 42.046 93.957 1.00 17.50 51 ALA B N 1
ATOM 1457 C CA . ALA B 1 51 ? -28.834 42.804 95.002 1.00 17.74 51 ALA B CA 1
ATOM 1458 C C . ALA B 1 51 ? -27.319 42.850 94.753 1.00 17.50 51 ALA B C 1
ATOM 1459 O O . ALA B 1 51 ? -26.656 43.823 95.112 1.00 17.67 51 ALA B O 1
ATOM 1461 N N . ALA B 1 52 ? -26.784 41.810 94.120 1.00 17.33 52 ALA B N 1
ATOM 1462 C CA . ALA B 1 52 ? -25.354 41.752 93.795 1.00 17.19 52 ALA B CA 1
ATOM 1463 C C . ALA B 1 52 ? -24.963 42.512 92.514 1.00 17.23 52 ALA B C 1
ATOM 1464 O O . ALA B 1 52 ? -23.769 42.695 92.245 1.00 17.32 52 ALA B O 1
ATOM 1466 N N . TYR B 1 53 ? -25.961 42.967 91.750 1.00 17.19 53 TYR B N 1
ATOM 1467 C CA . TYR B 1 53 ? -25.761 43.622 90.443 1.00 17.51 53 TYR B CA 1
ATOM 1468 C C . TYR B 1 53 ? -24.527 44.520 90.369 1.00 17.57 53 TYR B C 1
ATOM 1469 O O . TYR B 1 53 ? -23.666 44.306 89.517 1.00 17.61 53 TYR B O 1
ATOM 1471 N N . ASP B 1 54 ? -24.444 45.503 91.268 1.00 17.72 54 ASP B N 1
ATOM 1472 C CA . ASP B 1 54 ? -23.345 46.484 91.270 1.00 17.89 54 ASP B CA 1
ATOM 1473 C C . ASP B 1 54 ? -21.957 45.893 91.550 1.00 17.77 54 ASP B C 1
ATOM 1474 O O . ASP B 1 54 ? -20.986 46.244 90.867 1.00 18.14 54 ASP B O 1
ATOM 1479 N N . GLU B 1 55 ? -21.870 45.003 92.540 1.00 17.36 55 GLU B N 1
ATOM 1480 C CA . GLU B 1 55 ? -20.630 44.279 92.834 1.00 17.08 55 GLU B CA 1
ATOM 1481 C C . GLU B 1 55 ? -20.184 43.429 91.634 1.00 17.17 55 GLU B C 1
ATOM 1482 O O . GLU B 1 55 ? -18.999 43.420 91.283 1.00 16.65 55 GLU B O 1
ATOM 1484 N N . ILE B 1 56 ? -21.138 42.741 90.996 1.00 17.15 56 ILE B N 1
ATOM 1485 C CA . ILE B 1 56 ? -20.847 41.927 89.808 1.00 17.20 56 ILE B CA 1
ATOM 1486 C C . ILE B 1 56 ? -20.361 42.774 88.623 1.00 17.13 56 ILE B C 1
ATOM 1487 O O . ILE B 1 56 ? -19.393 42.399 87.963 1.00 17.72 56 ILE B O 1
ATOM 1492 N N . GLU B 1 57 ? -21.015 43.911 88.372 1.00 16.95 57 GLU B N 1
ATOM 1493 C CA . GLU B 1 57 ? -20.642 44.820 87.278 1.00 16.76 57 GLU B CA 1
ATOM 1494 C C . GLU B 1 57 ? -19.239 45.395 87.479 1.00 17.33 57 GLU B C 1
ATOM 1495 O O . GLU B 1 57 ? -18.469 45.531 86.519 1.00 16.92 57 GLU B O 1
ATOM 1497 N N . MET B 1 58 ? -18.918 45.715 88.734 1.00 17.09 58 MET B N 1
ATOM 1498 C CA . MET B 1 58 ? -17.596 46.204 89.133 1.00 17.41 58 MET B CA 1
ATOM 1499 C C . MET B 1 58 ? -16.537 45.108 88.953 1.00 17.00 58 MET B C 1
ATOM 1500 O O . MET B 1 58 ? -15.449 45.374 88.424 1.00 16.39 58 MET B O 1
ATOM 1505 N N . LYS B 1 59 ? -16.859 43.887 89.396 1.00 16.54 59 LYS B N 1
ATOM 1506 C CA . LYS B 1 59 ? -15.933 42.760 89.289 1.00 16.60 59 LYS B CA 1
ATOM 1507 C C . LYS B 1 59 ? -15.586 42.482 87.828 1.00 16.33 59 LYS B C 1
ATOM 1508 O O . LYS B 1 59 ? -14.421 42.290 87.497 1.00 16.45 59 LYS B O 1
ATOM 1514 N N . GLU B 1 60 ? -16.605 42.491 86.970 1.00 16.03 60 GLU B N 1
ATOM 1515 C CA . GLU B 1 60 ? -16.433 42.234 85.538 1.00 15.64 60 GLU B CA 1
ATOM 1516 C C . GLU B 1 60 ? -15.621 43.316 84.824 1.00 14.68 60 GLU B C 1
ATOM 1517 O O . GLU B 1 60 ? -14.771 42.998 83.997 1.00 14.12 60 GLU B O 1
ATOM 1523 N N . GLU B 1 61 ? -15.874 44.584 85.149 1.00 13.93 61 GLU B N 1
ATOM 1524 C CA . GLU B 1 61 ? -15.087 45.688 84.591 1.00 13.38 61 GLU B CA 1
ATOM 1525 C C . GLU B 1 61 ? -13.614 45.524 84.974 1.00 13.07 61 GLU B C 1
ATOM 1526 O O . GLU B 1 61 ? -12.727 45.677 84.122 1.00 12.41 61 GLU B O 1
ATOM 1528 N N . GLU B 1 62 ? -13.367 45.183 86.243 1.00 12.11 62 GLU B N 1
ATOM 1529 C CA . GLU B 1 62 ? -12.009 44.936 86.746 1.00 11.69 62 GLU B CA 1
ATOM 1530 C C . GLU B 1 62 ? -11.335 43.739 86.067 1.00 11.47 62 GLU B C 1
ATOM 1531 O O . GLU B 1 62 ? -10.165 43.825 85.683 1.00 11.20 62 GLU B O 1
ATOM 1533 N N . LYS B 1 63 ? -12.070 42.631 85.938 1.00 11.03 63 LYS B N 1
ATOM 1534 C CA . LYS B 1 63 ? -11.567 41.438 85.246 1.00 11.10 63 LYS B CA 1
ATOM 1535 C C . LYS B 1 63 ? -11.228 41.746 83.785 1.00 10.91 63 LYS B C 1
ATOM 1536 O O . LYS B 1 63 ? -10.190 41.317 83.285 1.00 11.74 63 LYS B O 1
ATOM 1538 N N . ALA B 1 64 ? -12.097 42.498 83.112 1.00 10.64 64 ALA B N 1
ATOM 1539 C CA . ALA B 1 64 ? -11.882 42.892 81.711 1.00 10.61 64 ALA B CA 1
ATOM 1540 C C . ALA B 1 64 ? -10.619 43.724 81.548 1.00 10.12 64 ALA B C 1
ATOM 1541 O O . ALA B 1 64 ? -9.854 43.508 80.624 1.00 10.53 64 ALA B O 1
ATOM 1543 N N . LYS B 1 65 ? -10.405 44.678 82.445 1.00 9.49 65 LYS B N 1
ATOM 1544 C CA . LYS B 1 65 ? -9.210 45.505 82.382 1.00 9.28 65 LYS B CA 1
ATOM 1545 C C . LYS B 1 65 ? -7.929 44.681 82.586 1.00 8.51 65 LYS B C 1
ATOM 1546 O O . LYS B 1 65 ? -6.990 44.813 81.814 1.00 8.20 65 LYS B O 1
ATOM 1552 N N . LEU B 1 66 ? -7.923 43.826 83.609 1.00 8.07 66 LEU B N 1
ATOM 1553 C CA . LEU B 1 66 ? -6.770 42.987 83.963 1.00 7.61 66 LEU B CA 1
ATOM 1554 C C . LEU B 1 66 ? -6.415 41.962 82.894 1.00 7.22 66 LEU B C 1
ATOM 1555 O O . LEU B 1 66 ? -5.245 41.792 82.559 1.00 6.81 66 LEU B O 1
ATOM 1560 N N . LEU B 1 67 ? -7.421 41.282 82.350 1.00 6.37 67 LEU B N 1
ATOM 1561 C CA . LEU B 1 67 ? -7.165 40.307 81.301 1.00 6.21 67 LEU B CA 1
ATOM 1562 C C . LEU B 1 67 ? -6.662 40.957 80.012 1.00 5.79 67 LEU B C 1
ATOM 1563 O O . LEU B 1 67 ? -5.732 40.434 79.381 1.00 6.28 67 LEU B O 1
ATOM 1568 N N . THR B 1 68 ? -7.257 42.085 79.617 1.00 5.39 68 THR B N 1
ATOM 1569 C CA . THR B 1 68 ? -6.841 42.737 78.367 1.00 5.24 68 THR B CA 1
ATOM 1570 C C . THR B 1 68 ? -5.441 43.326 78.532 1.00 5.52 68 THR B C 1
ATOM 1571 O O . THR B 1 68 ? -4.630 43.258 77.612 1.00 4.43 68 THR B O 1
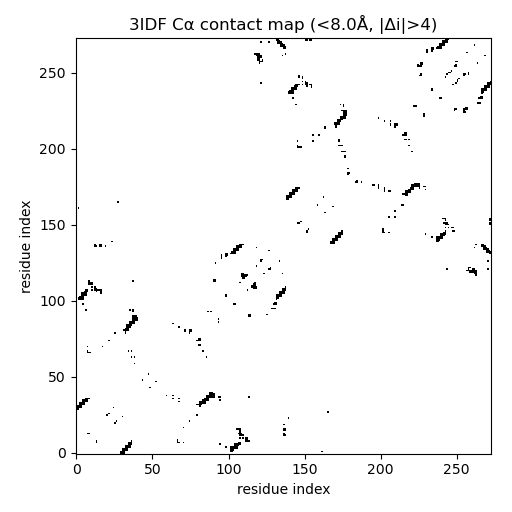ATOM 1575 N N . GLN B 1 69 ? -5.159 43.878 79.714 1.00 5.50 69 GLN B N 1
ATOM 1576 C CA . GLN B 1 69 ? -3.814 44.376 80.006 1.00 6.51 69 GLN B CA 1
ATOM 1577 C C . GLN B 1 69 ? -2.769 43.253 80.014 1.00 6.17 69 GLN B C 1
ATOM 1578 O O . GLN B 1 69 ? -1.657 43.445 79.509 1.00 7.10 69 GLN B O 1
ATOM 1584 N N . LYS B 1 70 ? -3.117 42.096 80.576 1.00 5.88 70 LYS B N 1
ATOM 1585 C CA . LYS B 1 70 ? -2.181 40.973 80.618 1.00 6.05 70 LYS B CA 1
ATOM 1586 C C . LYS B 1 70 ? -1.816 40.505 79.202 1.00 6.24 70 LYS B C 1
ATOM 1587 O O . LYS B 1 70 ? -0.633 40.303 78.888 1.00 5.55 70 LYS B O 1
ATOM 1593 N N . PHE B 1 71 ? -2.824 40.336 78.346 1.00 6.37 71 PHE B N 1
ATOM 1594 C CA . PHE B 1 71 ? -2.537 39.975 76.966 1.00 6.94 71 PHE B CA 1
ATOM 1595 C C . PHE B 1 71 ? -1.880 41.110 76.176 1.00 7.82 71 PHE B C 1
ATOM 1596 O O . PHE B 1 71 ? -1.012 40.863 75.334 1.00 8.79 71 PHE B O 1
ATOM 1604 N N . SER B 1 72 ? -2.259 42.355 76.450 1.00 7.88 72 SER B N 1
ATOM 1605 C CA . SER B 1 72 ? -1.640 43.476 75.760 1.00 8.52 72 SER B CA 1
ATOM 1606 C C . SER B 1 72 ? -0.130 43.550 76.093 1.00 8.91 72 SER B C 1
ATOM 1607 O O . SER B 1 72 ? 0.707 43.692 75.194 1.00 7.85 72 SER B O 1
ATOM 1610 N N . THR B 1 73 ? 0.201 43.419 77.376 1.00 9.29 73 THR B N 1
ATOM 1611 C CA . THR B 1 73 ? 1.592 43.466 77.842 1.00 10.71 73 THR B CA 1
ATOM 1612 C C . THR B 1 73 ? 2.427 42.333 77.214 1.00 10.79 73 THR B C 1
ATOM 1613 O O . THR B 1 73 ? 3.583 42.543 76.832 1.00 10.97 73 THR B O 1
ATOM 1617 N N . PHE B 1 74 ? 1.832 41.152 77.109 1.00 10.67 74 PHE B N 1
ATOM 1618 C CA . PHE B 1 74 ? 2.497 40.004 76.500 1.00 10.83 74 PHE B CA 1
ATOM 1619 C C . PHE B 1 74 ? 2.968 40.355 75.100 1.00 10.47 74 PHE B C 1
ATOM 1620 O O . PHE B 1 74 ? 4.141 40.159 74.768 1.00 10.70 74 PHE B O 1
ATOM 1628 N N . PHE B 1 75 ? 2.064 40.909 74.293 1.00 9.35 75 PHE B N 1
ATOM 1629 C CA . PHE B 1 75 ? 2.392 41.305 72.937 1.00 8.97 75 PHE B CA 1
ATOM 1630 C C . PHE B 1 75 ? 3.311 42.525 72.819 1.00 9.54 75 PHE B C 1
ATOM 1631 O O . PHE B 1 75 ? 4.242 42.503 72.020 1.00 8.00 75 PHE B O 1
ATOM 1639 N N . THR B 1 76 ? 3.046 43.576 73.601 1.00 10.89 76 THR B N 1
ATOM 1640 C CA . THR B 1 76 ? 3.746 44.859 73.427 1.00 13.05 76 THR B CA 1
ATOM 1641 C C . THR B 1 76 ? 5.235 44.773 73.800 1.00 13.43 76 THR B C 1
ATOM 1642 O O . THR B 1 76 ? 6.035 45.524 73.266 1.00 14.48 76 THR B O 1
ATOM 1646 N N . GLU B 1 77 ? 5.598 43.846 74.686 1.00 13.37 77 GLU B N 1
ATOM 1647 C CA . GLU B 1 77 ? 7.003 43.604 75.055 1.00 13.44 77 GLU B CA 1
ATOM 1648 C C . GLU B 1 77 ? 7.750 42.757 74.020 1.00 13.33 77 GLU B C 1
ATOM 1649 O O . GLU B 1 77 ? 8.974 42.538 74.130 1.00 12.58 77 GLU B O 1
ATOM 1655 N N . LYS B 1 78 ? 7.011 42.311 73.003 1.00 13.51 78 LYS B N 1
ATOM 1656 C CA . LYS B 1 78 ? 7.542 41.443 71.960 1.00 14.04 78 LYS B CA 1
ATOM 1657 C C . LYS B 1 78 ? 7.273 41.958 70.536 1.00 14.66 78 LYS B C 1
ATOM 1658 O O . LYS B 1 78 ? 7.291 41.182 69.602 1.00 15.44 78 LYS B O 1
ATOM 1664 N N . GLY B 1 79 ? 7.029 43.261 70.377 1.00 14.63 79 GLY B N 1
ATOM 1665 C CA . GLY B 1 79 ? 7.004 43.892 69.054 1.00 14.67 79 GLY B CA 1
ATOM 1666 C C . GLY B 1 79 ? 5.652 43.976 68.358 1.00 15.37 79 GLY B C 1
ATOM 1667 O O . GLY B 1 79 ? 5.586 44.342 67.189 1.00 15.68 79 GLY B O 1
ATOM 1668 N N . ILE B 1 80 ? 4.575 43.629 69.062 1.00 15.08 80 ILE B N 1
ATOM 1669 C CA . ILE B 1 80 ? 3.220 43.789 68.530 1.00 14.62 80 ILE B CA 1
ATOM 1670 C C . ILE B 1 80 ? 2.464 44.770 69.420 1.00 14.93 80 ILE B C 1
ATOM 1671 O O . ILE B 1 80 ? 2.392 44.587 70.653 1.00 13.83 80 ILE B O 1
ATOM 1676 N N . ASN B 1 81 ? 1.943 45.827 68.807 1.00 14.35 81 ASN B N 1
ATOM 1677 C CA . ASN B 1 81 ? 1.079 46.766 69.509 1.00 14.68 81 ASN B CA 1
ATOM 1678 C C . ASN B 1 81 ? -0.378 46.476 69.136 1.00 14.40 81 ASN B C 1
ATOM 1679 O O . ASN B 1 81 ? -0.864 46.960 68.115 1.00 15.15 81 ASN B O 1
ATOM 1684 N N . PRO B 1 82 ? -1.080 45.685 69.959 1.00 14.86 82 PRO B N 1
ATOM 1685 C CA . PRO B 1 82 ? -2.412 45.255 69.559 1.00 14.67 82 PRO B CA 1
ATOM 1686 C C . PRO B 1 82 ? -3.472 46.325 69.797 1.00 14.61 82 PRO B C 1
ATOM 1687 O O . PRO B 1 82 ? -3.250 47.293 70.539 1.00 13.91 82 PRO B O 1
ATOM 1691 N N . PHE B 1 83 ? -4.607 46.145 69.139 1.00 14.48 83 PHE B N 1
ATOM 1692 C CA . PHE B 1 83 ? -5.799 46.895 69.474 1.00 15.09 83 PHE B CA 1
ATOM 1693 C C . PHE B 1 83 ? -6.563 46.070 70.487 1.00 14.64 83 PHE B C 1
ATOM 1694 O O . PHE B 1 83 ? -6.382 44.847 70.580 1.00 14.58 83 PHE B O 1
ATOM 1702 N N . VAL B 1 84 ? -7.413 46.745 71.246 1.00 14.41 84 VAL B N 1
ATOM 1703 C CA . VAL B 1 84 ? -8.241 46.103 72.244 1.00 14.05 84 VAL B CA 1
ATOM 1704 C C . VAL B 1 84 ? -9.673 46.526 71.961 1.00 14.28 84 VAL B C 1
ATOM 1705 O O . VAL B 1 84 ? -9.948 47.711 71.697 1.00 14.12 84 VAL B O 1
ATOM 1709 N N . VAL B 1 85 ? -10.576 45.552 71.986 1.00 13.57 85 VAL B N 1
ATOM 1710 C CA . VAL B 1 85 ? -12.002 45.819 71.931 1.00 13.85 85 VAL B CA 1
ATOM 1711 C C . VAL B 1 85 ? -12.673 45.108 73.115 1.00 13.69 85 VAL B C 1
ATOM 1712 O O . VAL B 1 85 ? -12.636 43.869 73.232 1.00 13.19 85 VAL B O 1
ATOM 1716 N N . ILE B 1 86 ? -13.249 45.893 74.016 1.00 13.55 86 ILE B N 1
ATOM 1717 C CA . ILE B 1 86 ? -14.040 45.330 75.097 1.00 13.94 86 ILE B CA 1
ATOM 1718 C C . ILE B 1 86 ? -15.518 45.583 74.813 1.00 14.69 86 ILE B C 1
ATOM 1719 O O . ILE B 1 86 ? -15.955 46.743 74.720 1.00 13.61 86 ILE B O 1
ATOM 1724 N N . LYS B 1 87 ? -16.269 44.489 74.662 1.00 14.96 87 LYS B N 1
ATOM 1725 C CA . LYS B 1 87 ? -17.705 44.556 74.384 1.00 15.77 87 LYS B CA 1
ATOM 1726 C C . LYS B 1 87 ? -18.528 44.055 75.577 1.00 15.88 87 LYS B C 1
ATOM 1727 O O . LYS B 1 87 ? -17.991 43.573 76.576 1.00 15.31 87 LYS B O 1
ATOM 1733 N N . GLU B 1 88 ? -19.841 44.189 75.480 1.00 16.50 88 GLU B N 1
ATOM 1734 C CA . GLU B 1 88 ? -20.699 43.538 76.455 1.00 17.46 88 GLU B CA 1
ATOM 1735 C C . GLU B 1 88 ? -21.897 42.905 75.774 1.00 17.35 88 GLU B C 1
ATOM 1736 O O . GLU B 1 88 ? -22.454 43.451 74.815 1.00 17.64 88 GLU B O 1
ATOM 1742 N N . GLY B 1 89 ? -22.269 41.737 76.271 1.00 16.98 89 GLY B N 1
ATOM 1743 C CA . GLY B 1 89 ? -23.355 40.957 75.702 1.00 17.07 89 GLY B CA 1
ATOM 1744 C C . GLY B 1 89 ? -23.044 39.495 75.936 1.00 16.86 89 GLY B C 1
ATOM 1745 O O . GLY B 1 89 ? -22.266 39.157 76.831 1.00 16.76 89 GLY B O 1
ATOM 1746 N N . GLU B 1 90 ? -23.670 38.624 75.152 1.00 16.60 90 GLU B N 1
ATOM 1747 C CA . GLU B 1 90 ? -23.362 37.201 75.226 1.00 16.23 90 GLU B CA 1
ATOM 1748 C C . GLU B 1 90 ? -22.009 36.999 74.537 1.00 15.48 90 GLU B C 1
ATOM 1749 O O . GLU B 1 90 ? -21.879 37.300 73.358 1.00 14.84 90 GLU B O 1
ATOM 1755 N N . PRO B 1 91 ? -20.997 36.515 75.282 1.00 15.48 91 PRO B N 1
ATOM 1756 C CA . PRO B 1 91 ? -19.630 36.473 74.743 1.00 15.47 91 PRO B CA 1
ATOM 1757 C C . PRO B 1 91 ? -19.493 35.874 73.345 1.00 15.00 91 PRO B C 1
ATOM 1758 O O . PRO B 1 91 ? -18.925 36.524 72.465 1.00 15.39 91 PRO B O 1
ATOM 1762 N N . VAL B 1 92 ? -20.037 34.680 73.121 1.00 14.75 92 VAL B N 1
ATOM 1763 C CA . VAL B 1 92 ? -19.854 33.996 71.822 1.00 14.22 92 VAL B CA 1
ATOM 1764 C C . VAL B 1 92 ? -20.484 34.765 70.652 1.00 14.39 92 VAL B C 1
ATOM 1765 O O . VAL B 1 92 ? -19.837 34.948 69.617 1.00 13.98 92 VAL B O 1
ATOM 1769 N N . GLU B 1 93 ? -21.721 35.235 70.830 1.00 13.88 93 GLU B N 1
ATOM 1770 C CA . GLU B 1 93 ? -22.434 36.004 69.793 1.00 14.31 93 GLU B CA 1
ATOM 1771 C C . GLU B 1 93 ? -21.690 37.290 69.444 1.00 14.08 93 GLU B C 1
ATOM 1772 O O . GLU B 1 93 ? -21.590 37.649 68.276 1.00 14.31 93 GLU B O 1
ATOM 1778 N N . MET B 1 94 ? -21.164 37.974 70.462 1.00 13.88 94 MET B N 1
ATOM 1779 C CA . MET B 1 94 ? -20.461 39.243 70.263 1.00 13.41 94 MET B CA 1
ATOM 1780 C C . MET B 1 94 ? -19.124 39.030 69.535 1.00 13.38 94 MET B C 1
ATOM 1781 O O . MET B 1 94 ? -18.743 39.822 68.668 1.00 13.21 94 MET B O 1
ATOM 1786 N N . VAL B 1 95 ? -18.427 37.947 69.868 1.00 13.44 95 VAL B N 1
ATOM 1787 C CA . VAL B 1 95 ? -17.184 37.596 69.152 1.00 13.72 95 VAL B CA 1
ATOM 1788 C C . VAL B 1 95 ? -17.438 37.343 67.646 1.00 13.97 95 VAL B C 1
ATOM 1789 O O . VAL B 1 95 ? -16.755 37.917 66.787 1.00 13.19 95 VAL B O 1
ATOM 1793 N N . LEU B 1 96 ? -18.420 36.489 67.348 1.00 13.64 96 LEU B N 1
ATOM 1794 C CA . LEU B 1 96 ? -18.809 36.187 65.970 1.00 13.72 96 LEU B CA 1
ATOM 1795 C C . LEU B 1 96 ? -19.248 37.435 65.204 1.00 13.40 96 LEU B C 1
ATOM 1796 O O . LEU B 1 96 ? -18.892 37.595 64.046 1.00 13.03 96 LEU B O 1
ATOM 1801 N N . GLU B 1 97 ? -20.029 38.304 65.851 1.00 13.36 97 GLU B N 1
ATOM 1802 C CA . GLU B 1 97 ? -20.423 39.583 65.242 1.00 13.35 97 GLU B CA 1
ATOM 1803 C C . GLU B 1 97 ? -19.203 40.489 64.925 1.00 13.20 97 GLU B C 1
ATOM 1804 O O . GLU B 1 97 ? -19.081 41.013 63.808 1.00 11.94 97 GLU B O 1
ATOM 1810 N N . GLU B 1 98 ? -18.317 40.675 65.905 1.00 13.19 98 GLU B N 1
ATOM 1811 C CA . GLU B 1 98 ? -17.097 41.463 65.694 1.00 13.83 98 GLU B CA 1
ATOM 1812 C C . GLU B 1 98 ? -16.260 40.901 64.540 1.00 14.22 98 GLU B C 1
ATOM 1813 O O . GLU B 1 98 ? -15.737 41.664 63.733 1.00 14.43 98 GLU B O 1
ATOM 1819 N N . ALA B 1 99 ? -16.176 39.570 64.447 1.00 14.31 99 ALA B N 1
ATOM 1820 C CA . ALA B 1 99 ? -15.339 38.895 63.442 1.00 14.71 99 ALA B CA 1
ATOM 1821 C C . ALA B 1 99 ? -15.642 39.287 61.991 1.00 15.12 99 ALA B C 1
ATOM 1822 O O . ALA B 1 99 ? -14.806 39.081 61.112 1.00 15.23 99 ALA B O 1
ATOM 1824 N N . LYS B 1 100 ? -16.832 39.841 61.742 1.00 14.83 100 LYS B N 1
ATOM 1825 C CA . LYS B 1 100 ? -17.242 40.229 60.386 1.00 15.25 100 LYS B CA 1
ATOM 1826 C C . LYS B 1 100 ? -16.250 41.193 59.739 1.00 15.40 100 LYS B C 1
ATOM 1827 O O . LYS B 1 100 ? -16.094 41.205 58.522 1.00 14.90 100 LYS B O 1
ATOM 1833 N N . ASP B 1 101 ? -15.571 41.983 60.567 1.00 15.49 101 ASP B N 1
ATOM 1834 C CA . ASP B 1 101 ? -14.710 43.050 60.070 1.00 16.12 101 ASP B CA 1
ATOM 1835 C C . ASP B 1 101 ? -13.225 42.659 60.055 1.00 15.81 101 ASP B C 1
ATOM 1836 O O . ASP B 1 101 ? -12.359 43.524 59.906 1.00 15.97 101 ASP B O 1
ATOM 1841 N N . TYR B 1 102 ? -12.942 41.360 60.191 1.00 15.26 102 TYR B N 1
ATOM 1842 C CA . TYR B 1 102 ? -11.562 40.857 60.273 1.00 14.67 102 TYR B CA 1
ATOM 1843 C C . TYR B 1 102 ? -11.251 39.800 59.210 1.00 14.57 102 TYR B C 1
ATOM 1844 O O . TYR B 1 102 ? -12.132 39.396 58.428 1.00 14.77 102 TYR B O 1
ATOM 1853 N N . ASN B 1 103 ? -9.996 39.359 59.164 1.00 14.07 103 ASN B N 1
ATOM 1854 C CA . ASN B 1 103 ? -9.573 38.370 58.163 1.00 14.43 103 ASN B CA 1
ATOM 1855 C C . ASN B 1 103 ? -9.331 36.982 58.752 1.00 13.98 103 ASN B C 1
ATOM 1856 O O . ASN B 1 103 ? -9.390 36.005 58.036 1.00 13.43 103 ASN B O 1
ATOM 1861 N N . LEU B 1 104 ? -9.049 36.912 60.052 1.00 13.30 104 LEU B N 1
ATOM 1862 C CA . LEU B 1 104 ? -8.861 35.628 60.758 1.00 14.07 104 LEU B CA 1
ATOM 1863 C C . LEU B 1 104 ? -9.308 35.781 62.203 1.00 14.57 104 LEU B C 1
ATOM 1864 O O . LEU B 1 104 ? -9.017 36.789 62.833 1.00 14.91 104 LEU B O 1
ATOM 1869 N N . LEU B 1 105 ? -10.045 34.786 62.692 1.00 14.76 105 LEU B N 1
ATOM 1870 C CA . LEU B 1 105 ? -10.458 34.691 64.094 1.00 14.93 105 LEU B CA 1
ATOM 1871 C C . LEU B 1 105 ? -9.633 33.591 64.759 1.00 14.75 105 LEU B C 1
ATOM 1872 O O . LEU B 1 105 ? -9.614 32.453 64.265 1.00 15.27 105 LEU B O 1
ATOM 1877 N N . ILE B 1 106 ? -8.962 33.921 65.866 1.00 14.32 106 ILE B N 1
ATOM 1878 C CA . ILE B 1 106 ? -8.158 32.939 66.604 1.00 14.17 106 ILE B CA 1
ATOM 1879 C C . ILE B 1 106 ? -8.814 32.686 67.949 1.00 14.01 106 ILE B C 1
ATOM 1880 O O . ILE B 1 106 ? -9.178 33.640 68.667 1.00 13.29 106 ILE B O 1
ATOM 1885 N N . ILE B 1 107 ? -8.975 31.404 68.277 1.00 13.60 107 ILE B N 1
ATOM 1886 C CA . ILE B 1 107 ? -9.523 30.980 69.558 1.00 13.41 107 ILE B CA 1
ATOM 1887 C C . ILE B 1 107 ? -8.638 29.923 70.234 1.00 13.34 107 ILE B C 1
ATOM 1888 O O . ILE B 1 107 ? -7.992 29.118 69.564 1.00 12.95 107 ILE B O 1
ATOM 1893 N N . GLY B 1 108 ? -8.623 29.932 71.563 1.00 13.33 108 GLY B N 1
ATOM 1894 C CA . GLY B 1 108 ? -8.011 28.859 72.332 1.00 13.16 108 GLY B CA 1
ATOM 1895 C C . GLY B 1 108 ? -9.113 27.889 72.712 1.00 14.10 108 GLY B C 1
ATOM 1896 O O . GLY B 1 108 ? -10.119 28.289 73.305 1.00 15.15 108 GLY B O 1
ATOM 1897 N N . SER B 1 109 ? -8.941 26.616 72.382 1.00 13.31 109 SER B N 1
ATOM 1898 C CA . SER B 1 109 ? -9.928 25.614 72.774 1.00 12.72 109 SER B CA 1
ATOM 1899 C C . SER B 1 109 ? -9.425 24.781 73.937 1.00 12.13 109 SER B C 1
ATOM 1900 O O . SER B 1 109 ? -8.343 24.206 73.868 1.00 11.86 109 SER B O 1
ATOM 1903 N N . SER B 1 110 ? -10.235 24.718 74.991 1.00 11.87 110 SER B N 1
ATOM 1904 C CA . SER B 1 110 ? -9.985 23.893 76.173 1.00 12.08 110 SER B CA 1
ATOM 1905 C C . SER B 1 110 ? -11.303 23.705 76.902 1.00 11.61 110 SER B C 1
ATOM 1906 O O . SER B 1 110 ? -12.261 24.447 76.652 1.00 10.93 110 SER B O 1
ATOM 1909 N N . GLU B 1 111 ? -11.345 22.737 77.816 1.00 11.04 111 GLU B N 1
ATOM 1910 C CA . GLU B 1 111 ? -12.544 22.503 78.619 1.00 11.45 111 GLU B CA 1
ATOM 1911 C C . GLU B 1 111 ? -12.989 23.766 79.381 1.00 11.94 111 GLU B C 1
ATOM 1912 O O . GLU B 1 111 ? -14.187 24.029 79.476 1.00 12.16 111 GLU B O 1
ATOM 1914 N N . ASN B 1 112 ? -12.032 24.563 79.874 1.00 12.10 112 ASN B N 1
ATOM 1915 C CA . ASN B 1 112 ? -12.356 25.762 80.661 1.00 12.29 112 ASN B CA 1
ATOM 1916 C C . ASN B 1 112 ? -12.584 27.073 79.862 1.00 12.21 112 ASN B C 1
ATOM 1917 O O . ASN B 1 112 ? -12.819 28.137 80.448 1.00 11.91 112 ASN B O 1
ATOM 1922 N N . SER B 1 113 ? -12.561 26.963 78.533 1.00 11.51 113 SER B N 1
ATOM 1923 C CA . SER B 1 113 ? -12.817 28.076 77.626 1.00 11.25 113 SER B CA 1
ATOM 1924 C C . SER B 1 113 ? -14.202 28.688 77.805 1.00 11.23 113 SER B C 1
ATOM 1925 O O . SER B 1 113 ? -15.189 27.967 77.982 1.00 10.54 113 SER B O 1
ATOM 1928 N N . PHE B 1 114 ? -14.276 30.010 77.698 1.00 10.72 114 PHE B N 1
ATOM 1929 C CA . PHE B 1 114 ? -15.567 30.706 77.687 1.00 11.26 114 PHE B CA 1
ATOM 1930 C C . PHE B 1 114 ? -16.514 30.162 76.607 1.00 11.06 114 PHE B C 1
ATOM 1931 O O . PHE B 1 114 ? -17.734 30.242 76.746 1.00 11.48 114 PHE B O 1
ATOM 1939 N N . LEU B 1 115 ? -15.945 29.608 75.538 1.00 10.92 115 LEU B N 1
ATOM 1940 C CA . LEU B 1 115 ? -16.727 29.004 74.458 1.00 10.74 115 LEU B CA 1
ATOM 1941 C C . LEU B 1 115 ? -17.556 27.797 74.903 1.00 11.12 115 LEU B C 1
ATOM 1942 O O . LEU B 1 115 ? -18.583 27.476 74.282 1.00 9.98 115 LEU B O 1
ATOM 1947 N N . ASN B 1 116 ? -17.087 27.126 75.959 1.00 11.66 116 ASN B N 1
ATOM 1948 C CA . ASN B 1 116 ? -17.660 25.861 76.411 1.00 12.87 116 ASN B CA 1
ATOM 1949 C C . ASN B 1 116 ? -18.401 25.978 77.739 1.00 13.88 116 ASN B C 1
ATOM 1950 O O . ASN B 1 116 ? -18.762 24.960 78.330 1.00 13.88 116 ASN B O 1
ATOM 1955 N N . LYS B 1 117 ? -18.620 27.205 78.211 1.00 14.53 117 LYS B N 1
ATOM 1956 C CA . LYS B 1 117 ? -19.463 27.415 79.399 1.00 15.79 117 LYS B CA 1
ATOM 1957 C C . LYS B 1 117 ? -20.875 26.901 79.131 1.00 16.14 117 LYS B C 1
ATOM 1958 O O . LYS B 1 117 ? -21.343 26.890 77.982 1.00 16.43 117 LYS B O 1
ATOM 1964 N N . ILE B 1 118 ? -21.549 26.472 80.194 1.00 16.60 118 ILE B N 1
ATOM 1965 C CA . ILE B 1 118 ? -22.829 25.782 80.070 1.00 17.32 118 ILE B CA 1
ATOM 1966 C C . ILE B 1 118 ? -23.840 26.596 79.260 1.00 17.64 118 ILE B C 1
ATOM 1967 O O . ILE B 1 118 ? -24.616 26.036 78.480 1.00 17.25 118 ILE B O 1
ATOM 1972 N N . PHE B 1 119 ? -23.800 27.918 79.411 1.00 18.02 119 PHE B N 1
ATOM 1973 C CA . PHE B 1 119 ? -24.789 28.775 78.755 1.00 18.65 119 PHE B CA 1
ATOM 1974 C C . PHE B 1 119 ? -24.262 29.512 77.510 1.00 19.33 119 PHE B C 1
ATOM 1975 O O . PHE B 1 119 ? -24.962 30.354 76.936 1.00 19.77 119 PHE B O 1
ATOM 1983 N N . ALA B 1 120 ? -23.038 29.186 77.092 1.00 19.14 120 ALA B N 1
ATOM 1984 C CA . ALA B 1 120 ? -22.434 29.798 75.903 1.00 19.55 120 ALA B CA 1
ATOM 1985 C C . ALA B 1 120 ? -23.176 29.345 74.654 1.00 19.56 120 ALA B C 1
ATOM 1986 O O . ALA B 1 120 ? -23.600 28.178 74.550 1.00 19.86 120 ALA B O 1
ATOM 1988 N N . SER B 1 121 ? -23.343 30.269 73.716 1.00 19.27 121 SER B N 1
ATOM 1989 C CA . SER B 1 121 ? -24.062 29.973 72.490 1.00 19.49 121 SER B CA 1
ATOM 1990 C C . SER B 1 121 ? -23.148 29.348 71.429 1.00 19.37 121 SER B C 1
ATOM 1991 O O . SER B 1 121 ? -21.927 29.280 71.601 1.00 19.49 121 SER B O 1
ATOM 1994 N N . HIS B 1 122 ? -23.771 28.868 70.349 1.00 19.25 122 HIS B N 1
ATOM 1995 C CA . HIS B 1 122 ? -23.088 28.347 69.164 1.00 19.08 122 HIS B CA 1
ATOM 1996 C C . HIS B 1 122 ? -22.126 27.182 69.421 1.00 18.96 122 HIS B C 1
ATOM 1997 O O . HIS B 1 122 ? -21.184 26.974 68.664 1.00 19.04 122 HIS B O 1
ATOM 2004 N N . GLN B 1 123 ? -22.379 26.406 70.470 1.00 18.87 123 GLN B N 1
ATOM 2005 C CA . GLN B 1 123 ? -21.536 25.239 70.759 1.00 19.13 123 GLN B CA 1
ATOM 2006 C C . GLN B 1 123 ? -21.644 24.151 69.682 1.00 18.53 123 GLN B C 1
ATOM 2007 O O . GLN B 1 123 ? -20.746 23.326 69.525 1.00 18.28 123 GLN B O 1
ATOM 2013 N N . ASP B 1 124 ? -22.745 24.169 68.946 1.00 18.42 124 ASP B N 1
ATOM 2014 C CA . ASP B 1 124 ? -23.001 23.175 67.910 1.00 18.60 124 ASP B CA 1
ATOM 2015 C C . ASP B 1 124 ? -22.578 23.647 66.518 1.00 18.33 124 ASP B C 1
ATOM 2016 O O . ASP B 1 124 ? -22.367 22.824 65.629 1.00 18.21 124 ASP B O 1
ATOM 2021 N N . ASP B 1 125 ? -22.446 24.962 66.329 1.00 17.53 125 ASP B N 1
ATOM 2022 C CA . ASP B 1 125 ? -22.255 25.496 64.979 1.00 17.39 125 ASP B CA 1
ATOM 2023 C C . ASP B 1 125 ? -21.268 26.651 64.844 1.00 17.54 125 ASP B C 1
ATOM 2024 O O . ASP B 1 125 ? -21.277 27.336 63.822 1.00 17.44 125 ASP B O 1
ATOM 2029 N N . PHE B 1 126 ? -20.409 26.845 65.850 1.00 17.04 126 PHE B N 1
ATOM 2030 C CA . PHE B 1 126 ? -19.503 28.005 65.899 1.00 17.67 126 PHE B CA 1
ATOM 2031 C C . PHE B 1 126 ? -18.720 28.240 64.600 1.00 17.33 126 PHE B C 1
ATOM 2032 O O . PHE B 1 126 ? -18.687 29.368 64.104 1.00 17.56 126 PHE B O 1
ATOM 2040 N N . ILE B 1 127 ? -18.074 27.192 64.080 1.00 16.55 127 ILE B N 1
ATOM 2041 C CA . ILE B 1 127 ? -17.240 27.324 62.880 1.00 16.28 127 ILE B CA 1
ATOM 2042 C C . ILE B 1 127 ? -18.116 27.607 61.669 1.00 16.12 127 ILE B C 1
ATOM 2043 O O . ILE B 1 127 ? -17.768 28.415 60.818 1.00 15.65 127 ILE B O 1
ATOM 2048 N N . GLN B 1 128 ? -19.273 26.951 61.614 1.00 16.03 128 GLN B N 1
ATOM 2049 C CA . GLN B 1 128 ? -20.219 27.145 60.526 1.00 16.16 128 GLN B CA 1
ATOM 2050 C C . GLN B 1 128 ? -20.747 28.581 60.522 1.00 16.10 128 GLN B C 1
ATOM 2051 O O . GLN B 1 128 ? -20.947 29.167 59.460 1.00 15.95 128 GLN B O 1
ATOM 2057 N N . LYS B 1 129 ? -20.939 29.158 61.707 1.00 16.00 129 LYS B N 1
ATOM 2058 C CA . LYS B 1 129 ? -21.506 30.503 61.805 1.00 15.70 129 LYS B CA 1
ATOM 2059 C C . LYS B 1 129 ? -20.460 31.617 61.682 1.00 15.45 129 LYS B C 1
ATOM 2060 O O . LYS B 1 129 ? -20.816 32.758 61.427 1.00 15.01 129 LYS B O 1
ATOM 2066 N N . ALA B 1 130 ? -19.180 31.275 61.859 1.00 15.40 130 ALA B N 1
ATOM 2067 C CA . ALA B 1 130 ? -18.102 32.265 61.813 1.00 15.57 130 ALA B CA 1
ATOM 2068 C C . ALA B 1 130 ? -18.054 32.870 60.421 1.00 15.53 130 ALA B C 1
ATOM 2069 O O . ALA B 1 130 ? -18.118 32.143 59.436 1.00 15.32 130 ALA B O 1
ATOM 2071 N N . PRO B 1 131 ? -17.984 34.208 60.330 1.00 15.52 131 PRO B N 1
ATOM 2072 C CA . PRO B 1 131 ? -18.034 34.830 58.996 1.00 15.34 131 PRO B CA 1
ATOM 2073 C C . PRO B 1 131 ? -16.693 34.755 58.248 1.00 15.21 131 PRO B C 1
ATOM 2074 O O . PRO B 1 131 ? -16.625 35.097 57.067 1.00 15.58 131 PRO B O 1
ATOM 2078 N N . ILE B 1 132 ? -15.646 34.314 58.937 1.00 14.44 132 ILE B N 1
ATOM 2079 C CA . ILE B 1 132 ? -14.290 34.327 58.400 1.00 14.42 132 ILE B CA 1
ATOM 2080 C C . ILE B 1 132 ? -13.581 33.050 58.861 1.00 14.52 132 ILE B C 1
ATOM 2081 O O . ILE B 1 132 ? -14.102 32.351 59.746 1.00 13.99 132 ILE B O 1
ATOM 2086 N N . PRO B 1 133 ? -12.396 32.740 58.283 1.00 14.19 133 PRO B N 1
ATOM 2087 C CA . PRO B 1 133 ? -11.651 31.557 58.752 1.00 14.35 133 PRO B CA 1
ATOM 2088 C C . PRO B 1 133 ? -11.321 31.595 60.242 1.00 14.91 133 PRO B C 1
ATOM 2089 O O . PRO B 1 133 ? -11.189 32.676 60.840 1.00 15.10 133 PRO B O 1
ATOM 2093 N N . VAL B 1 134 ? -11.211 30.411 60.833 1.00 14.63 134 VAL B N 1
ATOM 2094 C CA . VAL B 1 134 ? -10.993 30.266 62.266 1.00 14.37 134 VAL B CA 1
ATOM 2095 C C . VAL B 1 134 ? -9.758 29.406 62.513 1.00 14.73 134 VAL B C 1
ATOM 2096 O O . VAL B 1 134 ? -9.595 28.311 61.926 1.00 15.54 134 VAL B O 1
ATOM 2100 N N . LEU B 1 135 ? -8.880 29.924 63.357 1.00 13.97 135 LEU B N 1
ATOM 2101 C CA . LEU B 1 135 ? -7.696 29.206 63.782 1.00 14.02 135 LEU B CA 1
ATOM 2102 C C . LEU B 1 135 ? -7.953 28.722 65.210 1.00 14.05 135 LEU B C 1
ATOM 2103 O O . LEU B 1 135 ? -8.235 29.525 66.121 1.00 13.47 135 LEU B O 1
ATOM 2108 N N . ILE B 1 136 ? -7.866 27.408 65.395 1.00 13.72 136 ILE B N 1
ATOM 2109 C CA . ILE B 1 136 ? -8.109 26.812 66.703 1.00 13.79 136 ILE B CA 1
ATOM 2110 C C . ILE B 1 136 ? -6.800 26.280 67.275 1.00 13.85 136 ILE B C 1
ATOM 2111 O O . ILE B 1 136 ? -6.181 25.375 66.708 1.00 14.04 136 ILE B O 1
ATOM 2116 N N . VAL B 1 137 ? -6.407 26.834 68.412 1.00 13.54 137 VAL B N 1
ATOM 2117 C CA . VAL B 1 137 ? -5.207 26.404 69.125 1.00 14.24 137 VAL B CA 1
ATOM 2118 C C . VAL B 1 137 ? -5.636 25.735 70.432 1.00 14.06 137 VAL B C 1
ATOM 2119 O O . VAL B 1 137 ? -6.484 26.274 71.154 1.00 13.73 137 VAL B O 1
ATOM 2123 N N A LYS B 1 138 ? -5.041 24.577 70.713 0.50 13.97 138 LYS B N 1
ATOM 2124 N N B LYS B 1 138 ? -5.079 24.564 70.737 0.50 14.00 138 LYS B N 1
ATOM 2125 C CA A LYS B 1 138 ? -5.223 23.891 71.985 0.50 13.92 138 LYS B CA 1
ATOM 2126 C CA B LYS B 1 138 ? -5.463 23.837 71.957 0.50 13.94 138 LYS B CA 1
ATOM 2127 C C A LYS B 1 138 ? -3.941 23.944 72.823 0.50 13.97 138 LYS B C 1
ATOM 2128 C C B LYS B 1 138 ? -4.373 23.850 73.037 0.50 14.03 138 LYS B C 1
ATO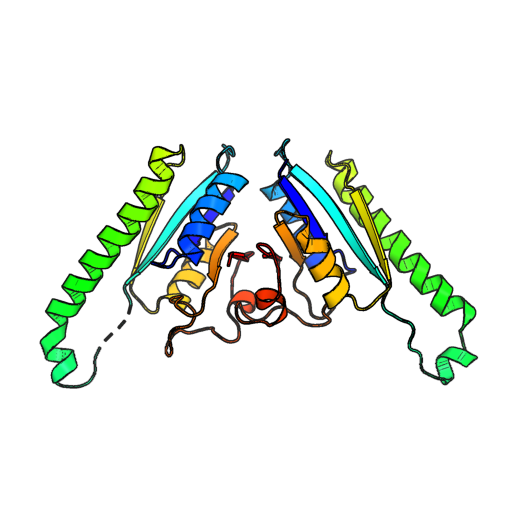M 2129 O O A LYS B 1 138 ? -3.209 24.940 72.830 0.50 13.14 138 LYS B O 1
ATOM 2130 O O B LYS B 1 138 ? -4.546 23.305 74.136 0.50 13.21 138 LYS B O 1
#

CATH classification: 3.40.50.620

Foldseek 3Di:
DAEEEEEFDPDVLSVVQLVVCCVPCVVPPPYAYEYEYEQEDDDDDPVCCVPPVVPVVVVSVVRLVVRVVVSCVVNVVSPHRHHYYYHYYQVLVVLQVVQLPGAEYEYGADCRGSVNHGDDDCPDPSNVSRNHYYHYGD/DAEEEEEADPDVLSVVLLVVCCVVCVVPPVYAYEYEYEQEADDPVRVVCVVVSVVVSVVVLVVRQVVSQVVNVVRRHRHHYDYHYYQGLVVLLVVQLPGAEYEYGDDCPDSCNPPPHPCVPNSCVSRNHYYHYTD

InterPro domains:
  IPR006015 Universal stress protein A family [PR01438] (1-19)
  IPR006015 Universal stress protein A family [PR01438] (99-111)
  IPR006015 Universal stress protein A family [PR01438] (116-138)
  IPR006016 UspA [PF00582] (1-138)
  IPR014729 Rossmann-like alpha/beta/alpha sandwich fold [G3DSA:3.40.50.620] (1-138)

B-factor: mean 15.41, std 4.15, range [2.0, 55.32]

Nearest PDB structures (foldseek):
  3idf-assembly1_B  TM=1.007E+00  e=3.152E-28  Wolinella succinogenes
  3idf-assembly1_A  TM=8.926E-01  e=2.023E-24  Wolinella succinogenes
  3cis-assembly4_G  TM=7.184E-01  e=7.864E-06  Mycobacterium tuberculosis
  3cis-assembly4_H  TM=6.851E-01  e=2.510E-05  Mycobacterium tuberculosis
  3cis-assembly3_F  TM=6.844E-01  e=1.036E-04  Mycobacterium tuberculosis

Organism: Wolinella succinogenes (NCBI:txid844)

Sequence (273 aa):
MKKLLFAIDDTEACERAAQYILDMFGKDADCTLTLIHVKPEFMLYGEAVLAAYDEIEMKEEEKAKLLTQKFSTFFTEKGINPFVVIKEGEPVEMVLEEAKDYNLLIIGSSENSFLNKIFASHQDDFIQKAPIPVLIVKKMKKLLFAIDDTEACERAAQYILDMFGKDADCTLTLIHVKPLYGEAVLAAYDEIEMKEEEKAKLLTQKFSTFFTEKGINPFVVIKEGEPVEMVLEEAKDYNLLIIGSSENSFLNKIFASHQDDFIQKAPIPVLIVKK

Secondary structure (DSSP, 8-state):
-EEEEEE--SSHHHHHHHHHHHHHHTT-TTEEEEEEEEEPPP---HHHHHHHHHHHHHHHHHHHHHHHHHHHHHHHTTT---EEEEEES-HHHHHHHHHTT-SEEEEE--TTSTTSS----TT-HHHHH-SS-EEEE-/-EEEEEE--SSHHHHHHHHHHHHHHTT-SSEEEEEEEEE---SHHHHHHHHHHHHHHHHHHHHHHHHHHHHHHTTT---EEEEEES-HHHHHHHHGGG-SEEEEE--TTSGGGSTT-S-TTTHHHH-SS-EEEE-

Solvent-accessible surface area: 14601 Å² total; per-residue (Å²): 165,34,74,2,0,0,1,2,10,121,15,127,3,0,69,124,0,0,82,27,1,32,80,8,10,29,104,46,95,82,28,34,8,5,0,1,24,8,30,69,121,140,180,56,188,48,149,32,54,158,85,23,121,102,110,50,60,135,42,50,94,96,115,0,118,102,18,13,88,96,5,28,68,68,0,65,148,53,74,36,134,14,131,63,34,77,76,109,5,77,21,42,110,36,2,20,103,31,0,128,97,24,57,3,0,0,0,1,6,19,64,117,2,25,21,119,136,81,3,28,3,1,79,31,94,11,0,81,128,4,62,22,21,0,3,0,6,55,161,38,78,1,0,0,0,5,19,99,6,123,1,1,78,125,0,2,75,27,0,26,85,10,8,25,204,44,94,85,25,27,4,6,0,1,30,10,58,109,116,204,37,155,86,72,104,89,36,51,124,48,87,62,143,132,59,39,52,53,2,146,129,23,8,106,89,4,18,53,53,0,61,134,90,72,24,124,20,122,65,34,74,82,124,30,50,29,1,86,56,1,14,102,28,0,126,99,22,61,2,0,0,0,2,6,30,102,87,1,38,1,41,119,154,186,16,26,50,51,110,28,0,0,95,119,4,61,20,18,0,3,1,6,64